Protein AF-A0A847IX10-F1 (afdb_monomer_lite)

Structure (mmCIF, N/CA/C/O backbone):
data_AF-A0A847IX10-F1
#
_entry.id   AF-A0A847IX10-F1
#
loop_
_atom_site.group_PDB
_atom_site.id
_atom_site.type_symbol
_atom_site.label_atom_id
_atom_site.label_alt_id
_atom_site.label_comp_id
_atom_site.label_asym_id
_atom_site.label_entity_id
_atom_site.label_seq_id
_atom_site.pdbx_PDB_ins_code
_atom_site.Cartn_x
_atom_site.Cartn_y
_atom_site.Cartn_z
_atom_site.occupancy
_atom_site.B_iso_or_equiv
_atom_site.auth_seq_id
_atom_site.auth_comp_id
_atom_site.auth_asym_id
_atom_site.auth_atom_id
_atom_site.pdbx_PDB_model_num
ATOM 1 N N . MET A 1 1 ? -9.089 21.110 0.119 1.00 45.38 1 MET A N 1
ATOM 2 C CA . MET A 1 1 ? -9.427 19.962 -0.750 1.00 45.38 1 MET A CA 1
ATOM 3 C C . MET A 1 1 ? -8.690 18.742 -0.223 1.00 45.38 1 MET A C 1
ATOM 5 O O . MET A 1 1 ? -7.560 18.929 0.220 1.00 45.38 1 MET A O 1
ATOM 9 N N . PRO A 1 2 ? -9.297 17.544 -0.180 1.00 52.19 2 PRO A N 1
ATOM 10 C CA . PRO A 1 2 ? -8.557 16.330 0.140 1.00 52.19 2 PRO A CA 1
ATOM 11 C C . PRO A 1 2 ? -7.566 16.074 -0.999 1.00 52.19 2 PRO A C 1
ATOM 13 O O . PRO A 1 2 ? -7.964 15.744 -2.113 1.00 52.19 2 PRO A O 1
ATOM 16 N N . ALA A 1 3 ? -6.285 16.311 -0.743 1.00 58.97 3 ALA A N 1
ATOM 17 C CA . ALA A 1 3 ? -5.248 15.983 -1.701 1.00 58.97 3 ALA A CA 1
ATOM 18 C C . ALA A 1 3 ? -5.003 14.472 -1.666 1.00 58.97 3 ALA A C 1
ATOM 20 O O . ALA A 1 3 ? -4.847 13.887 -0.593 1.00 58.97 3 ALA A O 1
ATOM 21 N N . LEU A 1 4 ? -5.007 13.836 -2.834 1.00 66.75 4 LEU A N 1
ATOM 22 C CA . LEU A 1 4 ? -4.550 12.460 -2.953 1.00 66.75 4 LEU A CA 1
ATOM 23 C C . LEU A 1 4 ? -3.022 12.443 -2.891 1.00 66.75 4 LEU A C 1
ATOM 25 O O . LEU A 1 4 ? -2.368 13.251 -3.544 1.00 66.75 4 LEU A O 1
ATOM 29 N N . ASN A 1 5 ? -2.454 11.463 -2.190 1.00 78.44 5 ASN A N 1
ATOM 30 C CA . ASN A 1 5 ? -1.014 11.182 -2.227 1.00 78.44 5 ASN A CA 1
ATOM 31 C C . ASN A 1 5 ? -0.655 10.382 -3.498 1.00 78.44 5 ASN A C 1
ATOM 33 O O . ASN A 1 5 ? -0.037 9.318 -3.416 1.00 78.44 5 ASN A O 1
ATOM 37 N N . ILE A 1 6 ? -1.145 10.834 -4.659 1.00 88.31 6 ILE A N 1
ATOM 38 C CA . ILE A 1 6 ? -1.028 10.161 -5.957 1.00 88.31 6 ILE A CA 1
ATOM 39 C C . ILE A 1 6 ? -0.715 11.194 -7.046 1.00 88.31 6 ILE A C 1
ATOM 41 O O . ILE A 1 6 ? -1.353 12.245 -7.115 1.00 88.31 6 ILE A O 1
ATOM 45 N N . ALA A 1 7 ? 0.228 10.868 -7.927 1.00 90.12 7 ALA A N 1
ATOM 46 C CA . ALA A 1 7 ? 0.511 11.612 -9.150 1.00 90.12 7 ALA A CA 1
ATOM 47 C C . ALA A 1 7 ? 0.482 10.678 -10.365 1.00 90.12 7 ALA A C 1
ATOM 49 O O . ALA A 1 7 ? 0.789 9.493 -10.253 1.00 90.12 7 ALA A O 1
ATOM 50 N N . GLU A 1 8 ? 0.102 11.192 -11.528 1.00 91.56 8 GLU A N 1
ATOM 51 C CA . GLU A 1 8 ? 0.224 10.464 -12.792 1.00 91.56 8 GLU A CA 1
ATOM 52 C C . GLU A 1 8 ? 1.674 10.502 -13.278 1.00 91.56 8 GLU A C 1
ATOM 54 O O . GLU A 1 8 ? 2.307 11.552 -13.239 1.00 91.56 8 GLU A O 1
ATOM 59 N N . ILE A 1 9 ? 2.186 9.375 -13.770 1.00 93.94 9 ILE A N 1
ATOM 60 C CA . ILE A 1 9 ? 3.495 9.296 -14.419 1.00 93.94 9 ILE A CA 1
ATOM 61 C C . ILE A 1 9 ? 3.327 9.655 -15.900 1.00 93.94 9 ILE A C 1
ATOM 63 O O . ILE A 1 9 ? 2.705 8.905 -16.657 1.00 93.94 9 ILE A O 1
ATOM 67 N N . GLN A 1 10 ? 3.896 10.787 -16.312 1.00 93.31 10 GLN A N 1
ATOM 68 C CA . GLN A 1 10 ? 3.933 11.220 -17.708 1.00 93.31 10 GLN A CA 1
ATOM 69 C C . GLN A 1 10 ? 5.179 10.671 -18.400 1.00 93.31 10 GLN A C 1
ATOM 71 O O . GLN A 1 10 ? 6.270 10.688 -17.827 1.00 93.31 10 GLN A O 1
ATOM 76 N N . THR A 1 11 ? 5.027 10.196 -19.634 1.00 95.75 11 THR A N 1
ATOM 77 C CA . THR A 1 11 ? 6.121 9.633 -20.434 1.00 95.75 11 THR A CA 1
ATOM 78 C C . THR A 1 11 ? 6.207 10.301 -21.802 1.00 95.75 11 THR A C 1
ATOM 80 O O . THR A 1 11 ? 5.206 10.755 -22.348 1.00 95.75 11 THR A O 1
ATOM 83 N N . ASN A 1 12 ? 7.403 10.336 -22.397 1.00 96.19 12 ASN A N 1
ATOM 84 C CA . ASN A 1 12 ? 7.607 10.899 -23.743 1.00 96.19 12 ASN A CA 1
ATOM 85 C C . ASN A 1 12 ? 6.958 10.067 -24.862 1.00 96.19 12 ASN A C 1
ATOM 87 O O . ASN A 1 12 ? 6.759 10.562 -25.971 1.00 96.19 12 ASN A O 1
ATOM 91 N N . LYS A 1 13 ? 6.698 8.787 -24.592 1.00 95.88 13 LYS A N 1
ATOM 92 C CA . LYS A 1 13 ? 6.140 7.816 -25.528 1.00 95.88 13 LYS A CA 1
ATOM 93 C C . LYS A 1 13 ? 5.047 7.010 -24.837 1.00 95.88 13 LYS A C 1
ATOM 95 O O . LYS A 1 13 ? 5.110 6.735 -23.641 1.00 95.88 13 LYS A O 1
ATOM 100 N N . GLU A 1 14 ? 4.085 6.584 -25.642 1.00 95.00 14 GLU A N 1
ATOM 101 C CA . GLU A 1 14 ? 2.973 5.709 -25.247 1.00 95.00 14 GLU A CA 1
ATOM 102 C C . GLU A 1 14 ? 3.193 4.256 -25.703 1.00 95.00 14 GLU A C 1
ATOM 104 O O . GLU A 1 14 ? 2.437 3.363 -25.332 1.00 95.00 14 GLU A O 1
ATOM 109 N N . ASN A 1 15 ? 4.241 4.013 -26.498 1.00 97.19 15 ASN A N 1
ATOM 110 C CA . ASN A 1 15 ? 4.637 2.701 -26.995 1.00 97.19 15 ASN A CA 1
ATOM 111 C C . ASN A 1 15 ? 6.117 2.458 -26.702 1.00 97.19 15 ASN A C 1
ATOM 113 O O . ASN A 1 15 ? 6.914 3.394 -26.771 1.00 97.19 15 ASN A O 1
ATOM 117 N N . VAL A 1 16 ? 6.476 1.210 -26.415 1.00 97.50 16 VAL A N 1
ATOM 118 C CA . VAL A 1 16 ? 7.843 0.813 -26.064 1.00 97.50 16 VAL A CA 1
ATOM 119 C C . VAL A 1 16 ? 8.177 -0.540 -26.687 1.00 97.50 16 VAL A C 1
ATOM 121 O O . VAL A 1 16 ? 7.356 -1.464 -26.680 1.00 97.50 16 VAL A O 1
ATOM 124 N N . LYS A 1 17 ? 9.376 -0.662 -27.259 1.00 97.75 17 LYS A N 1
ATOM 125 C CA . LYS A 1 17 ? 9.914 -1.939 -27.735 1.00 97.75 17 LYS A CA 1
ATOM 126 C C . LYS A 1 17 ? 10.470 -2.745 -26.573 1.00 97.75 17 LYS A C 1
ATOM 128 O O . LYS A 1 17 ? 11.327 -2.280 -25.825 1.00 97.75 17 LYS A O 1
ATOM 133 N N . VAL A 1 18 ? 10.017 -3.985 -26.470 1.00 97.69 18 VAL A N 1
ATOM 134 C CA . VAL A 1 18 ? 10.481 -4.963 -25.483 1.00 97.69 18 VAL A CA 1
ATOM 135 C C . VAL A 1 18 ? 10.673 -6.320 -26.142 1.00 97.69 18 VAL A C 1
ATOM 137 O O . VAL A 1 18 ? 10.310 -6.527 -27.299 1.00 97.69 18 VAL A O 1
ATOM 140 N N . PHE A 1 19 ? 11.247 -7.260 -25.406 1.00 98.00 19 PHE A N 1
ATOM 141 C CA . PHE A 1 19 ? 11.371 -8.644 -25.831 1.00 98.00 19 PHE A CA 1
ATOM 142 C C . PHE A 1 19 ? 10.229 -9.477 -25.257 1.00 98.00 19 PHE A C 1
ATOM 144 O O . PHE A 1 19 ? 9.781 -9.235 -24.136 1.00 98.00 19 PHE A O 1
ATOM 151 N N . LYS A 1 20 ? 9.768 -10.473 -26.012 1.00 97.75 20 LYS A N 1
ATOM 152 C CA . LYS A 1 20 ? 8.679 -11.364 -25.616 1.00 97.75 20 LYS A CA 1
ATOM 153 C C . LYS A 1 20 ? 8.923 -12.794 -26.087 1.00 97.75 20 LYS A C 1
ATOM 155 O O . LYS A 1 20 ? 9.337 -13.014 -27.223 1.00 97.75 20 LYS A O 1
ATOM 160 N N . THR A 1 21 ? 8.603 -13.756 -25.229 1.00 97.81 21 THR A N 1
ATOM 161 C CA . THR A 1 21 ? 8.533 -15.191 -25.548 1.00 97.81 21 THR A CA 1
ATOM 162 C C . THR A 1 21 ? 7.318 -15.824 -24.861 1.00 97.81 21 THR A C 1
ATOM 164 O O . THR A 1 21 ? 6.694 -15.209 -23.991 1.00 97.81 21 THR A O 1
ATOM 167 N N . ALA A 1 22 ? 6.961 -17.049 -25.244 1.00 96.94 22 ALA A N 1
ATOM 168 C CA . ALA A 1 22 ? 5.950 -17.828 -24.537 1.00 96.94 22 ALA A CA 1
ATOM 169 C C . ALA A 1 22 ? 6.450 -18.230 -23.139 1.00 96.94 22 ALA A C 1
ATOM 171 O O . ALA A 1 22 ? 7.645 -18.437 -22.917 1.00 96.94 22 ALA A O 1
ATOM 172 N N . TYR A 1 23 ? 5.536 -18.355 -22.179 1.00 95.62 23 TYR A N 1
ATOM 173 C CA . TYR A 1 23 ? 5.885 -18.778 -20.829 1.00 95.62 23 TYR A CA 1
ATOM 174 C C . TYR A 1 23 ? 6.453 -20.200 -20.815 1.00 95.62 23 TYR A C 1
ATOM 176 O O . TYR A 1 23 ? 5.881 -21.128 -21.386 1.00 95.62 23 TYR A O 1
ATOM 184 N N . THR A 1 24 ? 7.571 -20.360 -20.110 1.00 91.06 24 THR A N 1
ATOM 185 C CA . THR A 1 24 ? 8.205 -21.647 -19.826 1.00 91.06 24 THR A CA 1
ATOM 186 C C . THR A 1 24 ? 8.687 -21.672 -18.376 1.00 91.06 24 THR A C 1
ATOM 188 O O . THR A 1 24 ? 8.937 -20.626 -17.766 1.00 91.06 24 THR A O 1
ATOM 191 N N . ASP A 1 25 ? 8.901 -22.869 -17.828 1.00 90.44 25 ASP A N 1
ATOM 192 C CA . ASP A 1 25 ? 9.445 -23.048 -16.472 1.00 90.44 25 ASP A CA 1
ATOM 193 C C . ASP A 1 25 ? 10.894 -22.537 -16.324 1.00 90.44 25 ASP A C 1
ATOM 195 O O . ASP A 1 25 ? 11.435 -22.473 -15.221 1.00 90.44 25 ASP A O 1
ATOM 199 N N . LYS A 1 26 ? 11.518 -22.094 -17.427 1.00 91.19 26 LYS A N 1
ATOM 200 C CA . LYS A 1 26 ? 12.867 -21.515 -17.465 1.00 91.19 26 LYS A CA 1
ATOM 201 C C . LYS A 1 26 ? 12.946 -20.072 -16.960 1.00 91.19 26 LYS A C 1
ATOM 203 O O . LYS A 1 26 ? 14.048 -19.539 -16.889 1.00 91.19 26 LYS A O 1
ATOM 208 N N . LEU A 1 27 ? 11.836 -19.425 -16.587 1.00 92.69 27 LEU A N 1
ATOM 209 C CA . LEU A 1 27 ? 11.834 -18.022 -16.132 1.00 92.69 27 LEU A CA 1
ATOM 210 C C . LEU A 1 27 ? 12.867 -17.741 -15.024 1.00 92.69 27 LEU A C 1
ATOM 212 O O . LEU A 1 27 ? 13.521 -16.700 -15.036 1.00 92.69 27 LEU A O 1
ATOM 216 N N . SER A 1 28 ? 13.028 -18.667 -14.076 1.00 93.25 28 SER A N 1
ATOM 217 C CA . SER A 1 28 ? 14.034 -18.545 -13.013 1.00 93.25 28 SER A CA 1
ATOM 218 C C . SER A 1 28 ? 15.463 -18.581 -13.558 1.00 93.25 28 SER A C 1
ATOM 220 O O . SER A 1 28 ? 16.306 -17.826 -13.086 1.00 93.25 28 SER A O 1
ATOM 222 N N . ASN A 1 29 ? 15.724 -19.402 -14.578 1.00 95.12 29 ASN A N 1
ATOM 223 C CA . ASN A 1 29 ? 17.034 -19.483 -15.224 1.00 95.12 29 ASN A CA 1
ATOM 224 C C . ASN A 1 29 ? 17.335 -18.185 -15.973 1.00 95.12 29 ASN A C 1
ATOM 226 O O . ASN A 1 29 ? 18.406 -17.624 -15.793 1.00 95.12 29 ASN A O 1
ATOM 230 N N . TYR A 1 30 ? 16.359 -17.627 -16.700 1.00 95.31 30 TYR A N 1
ATOM 231 C CA . TYR A 1 30 ? 16.547 -16.345 -17.386 1.00 95.31 30 TYR A CA 1
ATOM 232 C C . TYR A 1 30 ? 16.941 -15.215 -16.436 1.00 95.31 30 TYR A C 1
ATOM 234 O O . TYR A 1 30 ? 17.843 -14.444 -16.746 1.00 95.31 30 TYR A O 1
ATOM 242 N N . ARG A 1 31 ? 16.327 -15.152 -15.250 1.00 94.25 31 ARG A N 1
ATOM 243 C CA . ARG A 1 31 ? 16.679 -14.154 -14.228 1.00 94.25 31 ARG A CA 1
ATOM 244 C C . ARG A 1 31 ? 18.102 -14.307 -13.691 1.00 94.25 31 ARG A C 1
ATOM 246 O O . ARG A 1 31 ? 18.706 -13.305 -13.330 1.00 94.25 31 ARG A O 1
ATOM 253 N N . ASN A 1 32 ? 18.614 -15.534 -13.623 1.00 93.62 32 ASN A N 1
ATOM 254 C CA . ASN A 1 32 ? 19.967 -15.805 -13.141 1.00 93.62 32 ASN A CA 1
ATOM 255 C C . ASN A 1 32 ? 21.017 -15.558 -14.233 1.00 93.62 32 ASN A C 1
ATOM 257 O O . ASN A 1 32 ? 22.053 -14.961 -13.958 1.00 93.62 32 ASN A O 1
ATOM 261 N N . ASP A 1 33 ? 20.734 -15.992 -15.462 1.00 95.19 33 ASP A N 1
ATOM 262 C CA . ASP A 1 33 ? 21.685 -15.974 -16.578 1.00 95.19 33 ASP A CA 1
ATOM 263 C C . ASP A 1 33 ? 21.783 -14.591 -17.249 1.00 95.19 33 ASP A C 1
ATOM 265 O O . ASP A 1 33 ? 22.798 -14.265 -17.863 1.00 95.19 33 ASP A O 1
ATOM 269 N N . TYR A 1 34 ? 20.737 -13.764 -17.128 1.00 95.44 34 TYR A N 1
ATOM 270 C CA . TYR A 1 34 ? 20.624 -12.456 -17.780 1.00 95.44 34 TYR A CA 1
ATOM 271 C C . TYR A 1 34 ? 20.283 -11.352 -16.769 1.00 95.44 34 TYR A C 1
ATOM 273 O O . TYR A 1 34 ? 19.243 -10.704 -16.870 1.00 95.44 34 TYR A O 1
ATOM 281 N N . SER A 1 35 ? 21.169 -11.109 -15.799 1.00 92.38 35 SER A N 1
ATOM 282 C CA . SER A 1 35 ? 20.979 -10.098 -14.739 1.00 92.38 35 SER A CA 1
ATOM 283 C C . SER A 1 35 ? 20.787 -8.661 -15.244 1.00 92.38 35 SER A C 1
ATOM 285 O O . SER A 1 35 ? 20.233 -7.827 -14.533 1.00 92.38 35 SER A O 1
ATOM 287 N N . ASP A 1 36 ? 21.224 -8.378 -16.473 1.00 94.19 36 ASP A N 1
ATOM 288 C CA . ASP A 1 36 ? 21.056 -7.085 -17.151 1.00 94.19 36 ASP A CA 1
ATOM 289 C C . ASP A 1 36 ? 19.602 -6.817 -17.575 1.00 94.19 36 ASP A C 1
ATOM 291 O O . ASP A 1 36 ? 19.261 -5.707 -17.993 1.00 94.19 36 ASP A O 1
ATOM 295 N N . TYR A 1 37 ? 18.744 -7.835 -17.490 1.00 96.25 37 TYR A N 1
ATOM 296 C CA . TYR A 1 37 ? 17.358 -7.798 -17.924 1.00 96.25 37 TYR A CA 1
ATOM 297 C C . TYR A 1 37 ? 16.398 -7.957 -16.748 1.00 96.25 37 TYR A C 1
ATOM 299 O O . TYR A 1 37 ? 16.595 -8.761 -15.838 1.00 96.25 37 TYR A O 1
ATOM 307 N N . SER A 1 38 ? 15.290 -7.227 -16.817 1.00 96.19 38 SER A N 1
ATOM 308 C CA . SER A 1 38 ? 14.110 -7.521 -16.017 1.00 96.19 38 SER A CA 1
ATOM 309 C C . SER A 1 38 ? 13.206 -8.485 -16.773 1.00 96.19 38 SER A C 1
ATOM 311 O O . SER A 1 38 ? 13.062 -8.375 -17.990 1.00 96.19 38 SER A O 1
ATOM 313 N N . PHE A 1 39 ? 12.578 -9.411 -16.044 1.00 97.12 39 PHE A N 1
ATOM 314 C CA . PHE A 1 39 ? 11.666 -10.409 -16.600 1.00 97.12 39 PHE A CA 1
ATOM 315 C C . PHE A 1 39 ? 10.329 -10.396 -15.870 1.00 97.12 39 PHE A C 1
ATOM 317 O O . PHE A 1 39 ? 10.249 -10.699 -14.668 1.00 97.12 39 PHE A O 1
ATOM 324 N N . TYR A 1 40 ? 9.267 -10.149 -16.629 1.00 96.44 40 TYR A N 1
ATOM 325 C CA . TYR A 1 40 ? 7.901 -10.092 -16.139 1.00 96.44 40 TYR A CA 1
ATOM 326 C C . TYR A 1 40 ? 7.017 -11.097 -16.870 1.00 96.44 40 TYR A C 1
ATOM 328 O O . TYR A 1 40 ? 6.920 -11.091 -18.094 1.00 96.44 40 TYR A O 1
ATOM 336 N N . ARG A 1 41 ? 6.358 -11.968 -16.104 1.00 95.62 41 ARG A N 1
ATOM 337 C CA . ARG A 1 41 ? 5.351 -12.881 -16.640 1.00 95.62 41 ARG A CA 1
ATOM 338 C C . ARG A 1 41 ? 3.997 -12.187 -16.618 1.00 95.62 41 ARG A C 1
ATOM 340 O O . ARG A 1 41 ? 3.548 -11.772 -15.551 1.00 95.62 41 ARG A O 1
ATOM 347 N N . PHE A 1 42 ? 3.335 -12.167 -17.765 1.00 95.38 42 PHE A N 1
ATOM 348 C CA . PHE A 1 42 ? 1.946 -11.757 -17.885 1.00 95.38 42 PHE A CA 1
ATOM 349 C C . PHE A 1 42 ? 1.203 -12.802 -18.718 1.00 95.38 42 PHE A C 1
ATOM 351 O O . PHE A 1 42 ? 1.630 -13.141 -19.819 1.00 95.38 42 PHE A O 1
ATOM 358 N N . ASP A 1 43 ? 0.150 -13.378 -18.142 1.00 93.50 43 ASP A N 1
ATOM 359 C CA . ASP A 1 43 ? -0.561 -14.539 -18.681 1.00 93.50 43 ASP A CA 1
ATOM 360 C C . ASP A 1 43 ? 0.386 -15.698 -19.069 1.00 93.50 43 ASP A C 1
ATOM 362 O O . ASP A 1 43 ? 1.112 -16.244 -18.220 1.00 93.50 43 ASP A O 1
ATOM 366 N N . ASN A 1 44 ? 0.371 -16.076 -20.349 1.00 95.31 44 ASN A N 1
ATOM 367 C CA . ASN A 1 44 ? 1.171 -17.149 -20.940 1.00 95.31 44 ASN A CA 1
ATOM 368 C C . ASN A 1 44 ? 2.419 -16.616 -21.657 1.00 95.31 44 ASN A C 1
ATOM 370 O O . ASN A 1 44 ? 2.970 -17.292 -22.523 1.00 95.31 44 ASN A O 1
ATOM 374 N N . GLU A 1 45 ? 2.867 -15.411 -21.310 1.00 97.25 45 GLU A N 1
ATOM 375 C CA . GLU A 1 45 ? 3.975 -14.727 -21.969 1.00 97.25 45 GLU A CA 1
ATOM 376 C C . GLU A 1 45 ? 5.001 -14.236 -20.942 1.00 97.25 45 GLU A C 1
ATOM 378 O O . GLU A 1 45 ? 4.678 -13.910 -19.794 1.00 97.25 45 GLU A O 1
ATOM 383 N N . ILE A 1 46 ? 6.264 -14.194 -21.359 1.00 97.75 46 ILE A N 1
ATOM 384 C CA . ILE A 1 46 ? 7.361 -13.581 -20.612 1.00 97.75 46 ILE A CA 1
ATOM 385 C C . ILE A 1 46 ? 7.826 -12.373 -21.409 1.00 97.75 46 ILE A C 1
ATOM 387 O O . ILE A 1 46 ? 8.301 -12.510 -22.536 1.00 97.75 46 ILE A O 1
ATOM 391 N N . PHE A 1 47 ? 7.715 -11.205 -20.791 1.00 98.00 47 PHE A N 1
ATOM 392 C CA . PHE A 1 47 ? 8.261 -9.951 -21.277 1.00 98.00 47 PHE A CA 1
ATOM 393 C C . PHE A 1 47 ? 9.625 -9.709 -20.641 1.00 98.00 47 PHE A C 1
ATOM 395 O O . PHE A 1 47 ? 9.829 -10.017 -19.463 1.00 98.00 47 PHE A O 1
ATOM 402 N N . ALA A 1 48 ? 10.544 -9.143 -21.414 1.00 97.88 48 ALA A N 1
ATOM 403 C CA . ALA A 1 48 ? 11.861 -8.765 -20.939 1.00 97.88 48 ALA A CA 1
ATOM 404 C C . ALA A 1 48 ? 12.315 -7.427 -21.520 1.00 97.88 48 ALA A C 1
ATOM 406 O O . ALA A 1 48 ? 12.020 -7.088 -22.667 1.00 97.88 48 ALA A O 1
ATOM 407 N N . TRP A 1 49 ? 13.056 -6.671 -20.722 1.00 97.50 49 TRP A N 1
ATOM 408 C CA . TRP A 1 49 ? 13.671 -5.408 -21.117 1.00 97.50 49 TRP A CA 1
ATOM 409 C C . TRP A 1 49 ? 14.948 -5.188 -20.321 1.00 97.50 49 TRP A C 1
ATOM 411 O O . TRP A 1 49 ? 15.128 -5.750 -19.242 1.00 97.50 49 TRP A O 1
ATOM 421 N N . ASN A 1 50 ? 15.849 -4.391 -20.870 1.00 95.00 50 ASN A N 1
ATOM 422 C CA . ASN A 1 50 ? 17.128 -4.101 -20.251 1.00 95.00 50 ASN A CA 1
ATOM 423 C C . ASN A 1 50 ? 16.981 -3.084 -19.105 1.00 95.00 50 ASN A C 1
ATOM 425 O O . ASN A 1 50 ? 16.193 -2.143 -19.191 1.00 95.00 50 ASN A O 1
ATOM 429 N N . LEU A 1 51 ? 17.751 -3.285 -18.035 1.00 92.06 51 LEU A N 1
ATOM 430 C CA . LEU A 1 51 ? 17.837 -2.388 -16.874 1.00 92.06 51 LEU A CA 1
ATOM 431 C C . LEU A 1 51 ? 18.910 -1.302 -17.042 1.00 92.06 51 LEU A C 1
ATOM 433 O O . LEU A 1 51 ? 18.897 -0.301 -16.333 1.00 92.06 51 LEU A O 1
ATOM 437 N N . TYR A 1 52 ? 19.828 -1.508 -17.984 1.00 90.12 52 TYR A N 1
ATOM 438 C CA . TYR A 1 52 ? 20.867 -0.575 -18.412 1.00 90.12 52 TYR A CA 1
ATOM 439 C C . TYR A 1 52 ? 21.280 -0.890 -19.853 1.00 90.12 52 TYR A C 1
ATOM 441 O O . TYR A 1 52 ? 20.800 -1.846 -20.469 1.00 90.12 52 TYR A O 1
ATOM 449 N N . GLN A 1 53 ? 22.169 -0.082 -20.426 1.00 89.62 53 GLN A N 1
ATOM 450 C CA . GLN A 1 53 ? 22.731 -0.375 -21.739 1.00 89.62 53 GLN A CA 1
ATOM 451 C C . GLN A 1 53 ? 23.576 -1.655 -21.665 1.00 89.62 53 GLN A C 1
ATOM 453 O O . GLN A 1 53 ? 24.585 -1.693 -20.964 1.00 89.62 53 GLN A O 1
ATOM 458 N N . THR A 1 54 ? 23.180 -2.696 -22.398 1.00 90.94 54 THR A N 1
ATOM 459 C CA . THR A 1 54 ? 23.872 -3.992 -22.415 1.00 90.94 54 THR A CA 1
ATOM 460 C C . THR A 1 54 ? 24.125 -4.474 -23.841 1.00 90.94 54 THR A C 1
ATOM 462 O O . THR A 1 54 ? 23.400 -4.126 -24.773 1.00 90.94 54 THR A O 1
ATOM 465 N N . GLN A 1 55 ? 25.188 -5.263 -24.008 1.00 89.94 55 GLN A N 1
ATOM 466 C CA . GLN A 1 55 ? 25.518 -5.974 -25.249 1.00 89.94 55 GLN A CA 1
ATOM 467 C C . GLN A 1 55 ? 25.113 -7.456 -25.189 1.00 89.94 55 GLN A C 1
ATOM 469 O O . GLN A 1 55 ? 25.199 -8.159 -26.199 1.00 89.94 55 GLN A O 1
ATOM 474 N N . ILE A 1 56 ? 24.695 -7.945 -24.015 1.00 92.31 56 ILE A N 1
ATOM 475 C CA . ILE A 1 56 ? 24.248 -9.325 -23.832 1.00 92.31 56 ILE A CA 1
ATOM 476 C C . ILE A 1 56 ? 22.954 -9.507 -24.619 1.00 92.31 56 ILE A C 1
ATOM 478 O O . ILE A 1 56 ? 22.012 -8.741 -24.460 1.00 92.31 56 ILE A O 1
ATOM 482 N N . LYS A 1 57 ? 22.900 -10.527 -25.477 1.00 93.31 57 LYS A N 1
ATOM 483 C CA . LYS A 1 57 ? 21.698 -10.849 -26.250 1.00 93.31 57 LYS A CA 1
ATOM 484 C C . LYS A 1 57 ? 20.884 -11.913 -25.529 1.00 93.31 57 LYS A C 1
ATOM 486 O O . LYS A 1 57 ? 21.438 -12.922 -25.095 1.00 93.31 57 LYS A O 1
ATOM 491 N N . LEU A 1 58 ? 19.572 -11.703 -25.464 1.00 94.94 58 LEU A N 1
ATOM 492 C CA . LEU A 1 58 ? 18.633 -12.728 -25.020 1.00 94.94 58 LEU A CA 1
ATOM 493 C C . LEU A 1 58 ? 18.634 -13.941 -25.975 1.00 94.94 58 LEU A C 1
ATOM 495 O O . LEU A 1 58 ? 19.043 -13.815 -27.136 1.00 94.94 58 LEU A O 1
ATOM 499 N N . PRO A 1 59 ? 18.169 -15.115 -25.509 1.00 94.56 59 PRO A N 1
ATOM 500 C CA . PRO A 1 59 ? 17.997 -16.301 -26.344 1.00 94.56 59 PRO A CA 1
ATOM 501 C C . PRO A 1 59 ? 17.139 -16.036 -27.589 1.00 94.56 59 PRO A C 1
ATOM 503 O O . PRO A 1 59 ? 16.248 -15.190 -27.569 1.00 94.56 59 PRO A O 1
ATOM 506 N N . GLN A 1 60 ? 17.347 -16.822 -28.651 1.00 93.81 60 GLN A N 1
ATOM 507 C CA . GLN A 1 60 ? 16.659 -16.652 -29.944 1.00 93.81 60 GLN A CA 1
ATOM 508 C C . GLN A 1 60 ? 15.125 -16.754 -29.877 1.00 93.81 60 GLN A C 1
ATOM 510 O O . GLN A 1 60 ? 14.445 -16.260 -30.767 1.00 93.81 60 GLN A O 1
ATOM 515 N N . GLU A 1 61 ? 14.573 -17.388 -28.843 1.00 95.69 61 GLU A N 1
ATOM 516 C CA . GLU A 1 61 ? 13.123 -17.478 -28.626 1.00 95.69 61 GLU A CA 1
ATOM 517 C C . GLU A 1 61 ? 12.471 -16.137 -28.244 1.00 95.69 61 GLU A C 1
ATOM 519 O O . GLU A 1 61 ? 11.258 -15.981 -28.387 1.00 95.69 61 GLU A O 1
ATOM 524 N N . PHE A 1 62 ? 13.256 -15.156 -27.788 1.00 97.50 62 PHE A N 1
ATOM 525 C CA . PHE A 1 62 ? 12.764 -13.817 -27.494 1.00 97.50 62 PHE A CA 1
ATOM 526 C C . PHE A 1 62 ? 12.681 -12.975 -28.767 1.00 97.50 62 PHE A C 1
ATOM 528 O O . PHE A 1 62 ? 13.692 -12.604 -29.362 1.00 97.50 62 PHE A O 1
ATOM 535 N N . ASN A 1 63 ? 11.461 -12.599 -29.136 1.00 97.31 63 ASN A N 1
ATOM 536 C CA . ASN A 1 63 ? 11.195 -11.713 -30.262 1.00 97.31 63 ASN A CA 1
ATOM 537 C C . ASN A 1 63 ? 10.967 -10.283 -29.778 1.00 97.31 63 ASN A C 1
ATOM 539 O O . ASN A 1 63 ? 10.357 -10.062 -28.731 1.00 97.31 63 ASN A O 1
ATOM 543 N N . THR A 1 64 ? 11.418 -9.297 -30.551 1.00 97.44 64 THR A N 1
ATOM 544 C CA . THR A 1 64 ? 11.091 -7.895 -30.280 1.00 97.44 64 THR A CA 1
ATOM 545 C C . THR A 1 64 ? 9.631 -7.623 -30.632 1.00 97.44 64 THR A C 1
ATOM 547 O O . THR A 1 64 ? 9.179 -7.931 -31.732 1.00 97.44 64 THR A O 1
ATOM 550 N N . VAL A 1 65 ? 8.904 -7.008 -29.705 1.00 97.69 65 VAL A N 1
ATOM 551 C CA . VAL A 1 65 ? 7.512 -6.585 -29.864 1.00 97.69 65 VAL A CA 1
ATOM 552 C C . VAL A 1 65 ? 7.364 -5.134 -29.421 1.00 97.69 65 VAL A C 1
ATOM 554 O O . VAL A 1 65 ? 8.117 -4.656 -28.575 1.00 97.69 65 VAL A O 1
ATOM 557 N N . VAL A 1 66 ? 6.384 -4.432 -29.983 1.00 97.94 66 VAL A N 1
ATOM 558 C CA . VAL A 1 66 ? 5.964 -3.116 -29.493 1.00 97.94 66 VAL A CA 1
ATOM 559 C C . VAL A 1 66 ? 4.755 -3.327 -28.598 1.00 97.94 66 VAL A C 1
ATOM 561 O O . VAL A 1 66 ? 3.793 -3.968 -29.017 1.00 97.94 66 VAL A O 1
ATOM 564 N N . ILE A 1 67 ? 4.803 -2.791 -27.383 1.00 96.88 67 ILE A N 1
ATOM 565 C CA . ILE A 1 67 ? 3.651 -2.744 -26.483 1.00 96.88 67 ILE A CA 1
ATOM 566 C C . ILE A 1 67 ? 3.216 -1.295 -26.281 1.00 96.88 67 ILE A C 1
ATOM 568 O O . ILE A 1 67 ? 4.042 -0.384 -26.351 1.00 96.88 67 ILE A O 1
ATOM 572 N N . SER A 1 68 ? 1.936 -1.092 -25.992 1.00 95.31 68 SER A N 1
ATOM 573 C CA . SER A 1 68 ? 1.345 0.213 -25.716 1.00 95.31 68 SER A CA 1
ATOM 574 C C . SER A 1 68 ? 0.927 0.342 -24.252 1.00 95.31 68 SER A C 1
ATOM 576 O O . SER A 1 68 ? 0.507 -0.624 -23.608 1.00 95.31 68 SER A O 1
ATOM 578 N N . LYS A 1 69 ? 0.975 1.567 -23.726 1.00 93.31 69 LYS A N 1
ATOM 579 C CA . LYS A 1 69 ? 0.467 1.911 -22.392 1.00 93.31 69 LYS A CA 1
ATOM 580 C C . LYS A 1 69 ? -1.033 1.634 -22.263 1.00 93.31 69 LYS A C 1
ATOM 582 O O . LYS A 1 69 ? -1.485 1.276 -21.177 1.00 93.31 69 LYS A O 1
ATOM 587 N N . LYS A 1 70 ? -1.802 1.762 -23.351 1.00 90.81 70 LYS A N 1
ATOM 588 C CA . LYS A 1 70 ? -3.261 1.563 -23.359 1.00 90.81 70 LYS A CA 1
ATOM 589 C C . LYS A 1 70 ? -3.669 0.090 -23.339 1.00 90.81 70 LYS A C 1
ATOM 591 O O . LYS A 1 70 ? -4.557 -0.271 -22.577 1.00 90.81 70 LYS A O 1
ATOM 596 N N . GLU A 1 71 ? -3.057 -0.743 -24.176 1.00 91.00 71 GLU A N 1
ATOM 597 C CA . GLU A 1 71 ? -3.470 -2.145 -24.336 1.00 91.00 71 GLU A CA 1
ATOM 598 C C . GLU A 1 71 ? -2.719 -3.090 -23.393 1.00 91.00 71 GLU A C 1
ATOM 600 O O . GLU A 1 71 ? -3.299 -4.049 -22.891 1.00 91.00 71 GLU A O 1
ATOM 605 N N . GLN A 1 72 ? -1.438 -2.823 -23.119 1.00 95.00 72 GLN A N 1
ATOM 606 C CA . GLN A 1 72 ? -0.588 -3.651 -22.259 1.00 95.00 72 GLN A CA 1
ATOM 607 C C . GLN A 1 72 ? -0.161 -2.882 -21.001 1.00 95.00 72 GLN A C 1
ATOM 609 O O . GLN A 1 72 ? 0.995 -2.934 -20.572 1.00 95.00 72 GLN A O 1
ATOM 614 N N . THR A 1 73 ? -1.110 -2.176 -20.375 1.00 95.38 73 THR A N 1
ATOM 615 C CA . THR A 1 73 ? -0.863 -1.269 -19.241 1.00 95.38 73 THR A CA 1
ATOM 616 C C . THR A 1 73 ? -0.124 -1.930 -18.084 1.00 95.38 73 THR A C 1
ATOM 618 O O . THR A 1 73 ? 0.722 -1.294 -17.467 1.00 95.38 73 THR A O 1
ATOM 621 N N . LEU A 1 74 ? -0.406 -3.201 -17.779 1.00 96.00 74 LEU A N 1
ATOM 622 C CA . LEU A 1 74 ? 0.251 -3.910 -16.675 1.00 96.00 74 LEU A CA 1
ATOM 623 C C . LEU A 1 74 ? 1.736 -4.166 -16.950 1.00 96.00 74 LEU A C 1
ATOM 625 O O . LEU A 1 74 ? 2.559 -3.956 -16.062 1.00 96.00 74 LEU A O 1
ATOM 629 N N . VAL A 1 75 ? 2.084 -4.537 -18.185 1.00 97.19 75 VAL A N 1
ATOM 630 C CA . VAL A 1 75 ? 3.483 -4.688 -18.604 1.00 97.19 75 VAL A CA 1
ATOM 631 C C . VAL A 1 75 ? 4.174 -3.324 -18.622 1.00 97.19 75 VAL A C 1
ATOM 633 O O . VAL A 1 75 ? 5.263 -3.182 -18.074 1.00 97.19 75 VAL A O 1
ATOM 636 N N . PHE A 1 76 ? 3.516 -2.295 -19.165 1.00 97.75 76 PHE A N 1
ATOM 637 C CA . PHE A 1 76 ? 4.055 -0.932 -19.204 1.00 97.75 76 PHE A CA 1
ATOM 638 C C . PHE A 1 76 ? 4.294 -0.362 -17.795 1.00 97.75 76 PHE A C 1
ATOM 640 O O . PHE A 1 76 ? 5.342 0.219 -17.514 1.00 97.75 76 PHE A O 1
ATOM 647 N N . LYS A 1 77 ? 3.353 -0.583 -16.870 1.00 96.69 77 LYS A N 1
ATOM 648 C CA . LYS A 1 77 ? 3.490 -0.247 -15.448 1.00 96.69 77 LYS A CA 1
ATOM 649 C C . LYS A 1 77 ? 4.693 -0.950 -14.826 1.00 96.69 77 LYS A C 1
ATOM 651 O O . LYS A 1 77 ? 5.400 -0.336 -14.034 1.00 96.69 77 LYS A O 1
ATOM 656 N N . GLU A 1 78 ? 4.927 -2.217 -15.161 1.00 97.25 78 GLU A N 1
ATOM 657 C CA . GLU A 1 78 ? 6.050 -2.966 -14.600 1.00 97.25 78 GLU A CA 1
ATOM 658 C C . GLU A 1 78 ? 7.395 -2.435 -15.107 1.00 97.25 78 GLU A C 1
ATOM 660 O O . GLU A 1 78 ? 8.336 -2.342 -14.324 1.00 97.25 78 GLU A O 1
ATOM 665 N N . ILE A 1 79 ? 7.479 -2.002 -16.369 1.00 97.88 79 ILE A N 1
ATOM 666 C CA . ILE A 1 79 ? 8.669 -1.326 -16.912 1.00 97.88 79 ILE A CA 1
ATOM 667 C C . ILE A 1 79 ? 9.003 -0.080 -16.086 1.00 97.88 79 ILE A C 1
ATOM 669 O O . ILE A 1 79 ? 10.141 0.076 -15.640 1.00 97.88 79 ILE A O 1
ATOM 673 N N . LEU A 1 80 ? 8.004 0.768 -15.827 1.00 97.50 80 LEU A N 1
ATOM 674 C CA . LEU A 1 80 ? 8.171 1.978 -15.017 1.00 97.50 80 LEU A CA 1
ATOM 675 C C . LEU A 1 80 ? 8.546 1.651 -13.563 1.00 97.50 80 LEU A C 1
ATOM 677 O O . LEU A 1 80 ? 9.449 2.273 -13.006 1.00 97.50 80 LEU A O 1
ATOM 681 N N . GLU A 1 81 ? 7.889 0.660 -12.953 1.00 97.12 81 GLU A N 1
ATOM 682 C CA . GLU A 1 81 ? 8.174 0.239 -11.575 1.00 97.12 81 GLU A CA 1
ATOM 683 C C . GLU A 1 81 ? 9.603 -0.270 -11.429 1.00 97.12 81 GLU A C 1
ATOM 685 O O . GLU A 1 81 ? 10.325 0.184 -10.543 1.00 97.12 81 GLU A O 1
ATOM 690 N N . GLN A 1 82 ? 10.034 -1.165 -12.316 1.00 96.12 82 GLN A N 1
ATOM 691 C CA . GLN A 1 82 ? 11.371 -1.744 -12.252 1.00 96.12 82 GLN A CA 1
ATOM 692 C C . GLN A 1 82 ? 12.458 -0.716 -12.572 1.00 96.12 82 GLN A C 1
ATOM 694 O O . GLN A 1 82 ? 13.505 -0.752 -11.933 1.00 96.12 82 GLN A O 1
ATOM 699 N N . GLY A 1 83 ? 12.208 0.242 -13.473 1.00 96.06 83 GLY A N 1
ATOM 700 C CA . GLY A 1 83 ? 13.130 1.361 -13.701 1.00 96.06 83 GLY A CA 1
ATOM 701 C C . GLY A 1 83 ? 13.350 2.193 -12.434 1.00 96.06 83 GLY A C 1
ATOM 702 O O . GLY A 1 83 ? 14.488 2.452 -12.038 1.00 96.06 83 GLY A O 1
ATOM 703 N N . ILE A 1 84 ? 12.268 2.540 -11.730 1.00 96.06 84 ILE A N 1
ATOM 704 C CA . ILE A 1 84 ? 12.330 3.296 -10.469 1.00 96.06 84 ILE A CA 1
ATOM 705 C C . ILE A 1 84 ? 13.012 2.490 -9.354 1.00 96.06 84 ILE A C 1
ATOM 707 O O . ILE A 1 84 ? 13.845 3.019 -8.616 1.00 96.06 84 ILE A O 1
ATOM 711 N N . VAL A 1 85 ? 12.691 1.202 -9.223 1.00 96.06 85 VAL A N 1
ATOM 712 C CA . VAL A 1 85 ? 13.339 0.309 -8.250 1.00 96.06 85 VAL A CA 1
ATOM 713 C C . VAL A 1 85 ? 14.838 0.206 -8.532 1.00 96.06 85 VAL A C 1
ATOM 715 O O . VAL A 1 85 ? 15.648 0.353 -7.616 1.00 96.06 85 VAL A O 1
ATOM 718 N N . HIS A 1 86 ? 15.217 0.010 -9.796 1.00 95.00 86 HIS A N 1
ATOM 719 C CA . HIS A 1 86 ? 16.612 -0.111 -10.201 1.00 95.00 86 HIS A CA 1
ATOM 720 C C . HIS A 1 86 ? 17.399 1.183 -9.968 1.00 95.00 86 HIS A C 1
ATOM 722 O O . HIS A 1 86 ? 18.552 1.120 -9.546 1.00 95.00 86 HIS A O 1
ATOM 728 N N . PHE A 1 87 ? 16.773 2.351 -10.140 1.00 95.25 87 PHE A N 1
ATOM 729 C CA . PHE A 1 87 ? 17.365 3.630 -9.747 1.00 95.25 87 PHE A CA 1
ATOM 730 C C . PHE A 1 87 ? 17.766 3.649 -8.260 1.00 95.25 87 PHE A C 1
ATOM 732 O O . PHE A 1 87 ? 18.889 4.019 -7.927 1.00 95.25 87 PHE A O 1
ATOM 739 N N . PHE A 1 88 ? 16.905 3.193 -7.345 1.00 94.81 88 PHE A N 1
ATOM 740 C CA . PHE A 1 88 ? 17.273 3.143 -5.923 1.00 94.81 88 PHE A CA 1
ATOM 741 C C . PHE A 1 88 ? 18.393 2.136 -5.637 1.00 94.81 88 PHE A C 1
ATOM 743 O O . PHE A 1 88 ? 19.306 2.443 -4.865 1.00 94.81 88 PHE A O 1
ATOM 750 N N . ILE A 1 89 ? 18.360 0.969 -6.288 1.00 93.81 89 ILE A N 1
ATOM 751 C CA . ILE A 1 89 ? 19.408 -0.055 -6.164 1.00 93.81 89 ILE A CA 1
ATOM 752 C C . ILE A 1 89 ? 20.758 0.494 -6.643 1.00 93.81 89 ILE A C 1
ATOM 754 O O . ILE A 1 89 ? 21.753 0.364 -5.933 1.00 93.81 89 ILE A O 1
ATOM 758 N N . SER A 1 90 ? 20.803 1.168 -7.797 1.00 92.81 90 SER A N 1
ATOM 759 C CA . SER A 1 90 ? 22.043 1.722 -8.363 1.00 92.81 90 SER A CA 1
ATOM 760 C C . SER A 1 90 ? 22.648 2.841 -7.504 1.00 92.81 90 SER A C 1
ATOM 762 O O . SER A 1 90 ? 23.856 3.072 -7.530 1.00 92.81 90 SER A O 1
ATOM 764 N N . LYS A 1 91 ? 21.830 3.499 -6.673 1.00 92.00 91 LYS A N 1
ATOM 765 C CA . LYS A 1 91 ? 22.261 4.472 -5.656 1.00 92.00 91 LYS A CA 1
ATOM 766 C C . LYS A 1 91 ? 22.623 3.851 -4.306 1.00 92.00 91 LYS A C 1
ATOM 768 O O . LYS A 1 91 ? 22.784 4.594 -3.332 1.00 92.00 91 LYS A O 1
ATOM 773 N N . ASN A 1 92 ? 22.752 2.524 -4.232 1.00 92.75 92 ASN A N 1
ATOM 774 C CA . ASN A 1 92 ? 23.014 1.771 -3.003 1.00 92.75 92 ASN A CA 1
ATOM 775 C C . ASN A 1 92 ? 22.019 2.108 -1.875 1.00 92.75 92 ASN A C 1
ATOM 777 O O . ASN A 1 92 ? 22.387 2.127 -0.698 1.00 92.75 92 ASN A O 1
ATOM 781 N N . GLN A 1 93 ? 20.766 2.432 -2.220 1.00 92.62 93 GLN A N 1
ATOM 782 C CA . GLN A 1 93 ? 19.712 2.619 -1.226 1.00 92.62 93 GLN A CA 1
ATOM 783 C C . GLN A 1 93 ? 19.128 1.263 -0.835 1.00 92.62 93 GLN A C 1
ATOM 785 O O . GLN A 1 93 ? 18.879 0.412 -1.686 1.00 92.62 93 GLN A O 1
ATOM 790 N N . ASP A 1 94 ? 18.873 1.078 0.461 1.00 93.12 94 ASP A N 1
ATOM 791 C CA . ASP A 1 94 ? 18.173 -0.108 0.952 1.00 93.12 94 ASP A CA 1
ATOM 792 C C . ASP A 1 94 ? 16.691 -0.012 0.567 1.00 93.12 94 ASP A C 1
ATOM 794 O O . ASP A 1 94 ? 15.935 0.794 1.128 1.00 93.12 94 ASP A O 1
ATOM 798 N N . ILE A 1 95 ? 16.316 -0.812 -0.429 1.00 95.94 95 ILE A N 1
ATOM 799 C CA . ILE A 1 95 ? 14.976 -0.911 -0.992 1.00 95.94 95 ILE A CA 1
ATOM 800 C C . ILE A 1 95 ? 14.495 -2.359 -0.926 1.00 95.94 95 ILE A C 1
ATOM 802 O O . ILE A 1 95 ? 15.205 -3.295 -1.286 1.00 95.94 95 ILE A O 1
ATOM 806 N N . TYR A 1 96 ? 13.254 -2.552 -0.492 1.00 95.62 96 TYR A N 1
ATOM 807 C CA . TYR A 1 96 ? 12.633 -3.869 -0.459 1.00 95.62 96 TYR A CA 1
ATOM 808 C C . TYR A 1 96 ? 11.143 -3.785 -0.747 1.00 95.62 96 TYR A C 1
ATOM 810 O O . TYR A 1 96 ? 10.479 -2.789 -0.458 1.00 95.62 96 TYR A O 1
ATOM 818 N N . ARG A 1 97 ? 10.591 -4.871 -1.282 1.00 96.00 97 ARG A N 1
ATOM 819 C CA . ARG A 1 97 ? 9.153 -5.002 -1.484 1.00 96.00 97 ARG A CA 1
ATOM 820 C C . ARG A 1 97 ? 8.496 -5.531 -0.218 1.00 96.00 97 ARG A C 1
ATOM 822 O O . ARG A 1 97 ? 8.942 -6.524 0.363 1.00 96.00 97 ARG A O 1
ATOM 829 N N . ARG A 1 98 ? 7.409 -4.897 0.216 1.00 93.44 98 ARG A N 1
ATOM 830 C CA . ARG A 1 98 ? 6.620 -5.384 1.348 1.00 93.44 98 ARG A CA 1
ATOM 831 C C . ARG A 1 98 ? 5.971 -6.721 0.983 1.00 93.44 98 ARG A C 1
ATOM 833 O O . ARG A 1 98 ? 5.381 -6.872 -0.087 1.00 93.44 98 ARG A O 1
ATOM 840 N N . LYS A 1 99 ? 6.062 -7.697 1.892 1.00 89.50 99 LYS A N 1
ATOM 841 C CA . LYS A 1 99 ? 5.509 -9.044 1.685 1.00 89.50 99 LYS A CA 1
ATOM 842 C C . LYS A 1 99 ? 4.017 -8.970 1.331 1.00 89.50 99 LYS A C 1
ATOM 844 O O . LYS A 1 99 ? 3.267 -8.260 2.000 1.00 89.50 99 LYS A O 1
ATOM 849 N N . TYR A 1 100 ? 3.614 -9.712 0.297 1.00 89.88 100 TYR A N 1
ATOM 850 C CA . TYR A 1 100 ? 2.234 -9.783 -0.212 1.00 89.88 100 TYR A CA 1
ATOM 851 C C . TYR A 1 100 ? 1.628 -8.427 -0.629 1.00 89.88 100 TYR A C 1
ATOM 853 O O . TYR A 1 100 ? 0.421 -8.227 -0.532 1.00 89.88 100 TYR A O 1
ATOM 861 N N . SER A 1 101 ? 2.455 -7.479 -1.076 1.00 91.88 101 SER A N 1
ATOM 862 C CA . SER A 1 101 ? 2.025 -6.138 -1.488 1.00 91.88 101 SER A CA 1
ATOM 863 C C . SER A 1 101 ? 2.758 -5.677 -2.756 1.00 91.88 101 SER A C 1
ATOM 865 O O . SER A 1 101 ? 3.792 -6.237 -3.117 1.00 91.88 101 SER A O 1
ATOM 867 N N . SER A 1 102 ? 2.231 -4.668 -3.453 1.00 91.12 102 SER A N 1
ATOM 868 C CA . SER A 1 102 ? 2.925 -3.903 -4.507 1.00 91.12 102 SER A CA 1
ATOM 869 C C . SER A 1 102 ? 3.720 -2.710 -3.960 1.00 91.12 102 SER A C 1
ATOM 871 O O . SER A 1 102 ? 4.318 -1.966 -4.728 1.00 91.12 102 SER A O 1
ATOM 873 N N . ILE A 1 103 ? 3.742 -2.523 -2.637 1.00 96.88 103 ILE A N 1
ATOM 874 C CA . ILE A 1 103 ? 4.451 -1.417 -1.996 1.00 96.88 103 ILE A CA 1
ATOM 875 C C . ILE A 1 103 ? 5.943 -1.729 -1.902 1.00 96.88 103 ILE A C 1
ATOM 877 O O . ILE A 1 103 ? 6.351 -2.747 -1.331 1.00 96.88 103 ILE A O 1
ATOM 881 N N . TRP A 1 104 ? 6.743 -0.795 -2.395 1.00 97.75 104 TRP A N 1
ATOM 882 C CA . TRP A 1 104 ? 8.180 -0.725 -2.205 1.00 97.75 104 TRP A CA 1
ATOM 883 C C . TRP A 1 104 ? 8.511 0.223 -1.059 1.00 97.75 104 TRP A C 1
ATOM 885 O O . TRP A 1 104 ? 7.932 1.301 -0.937 1.00 97.75 104 TRP A O 1
ATOM 895 N N . CYS A 1 105 ? 9.446 -0.190 -0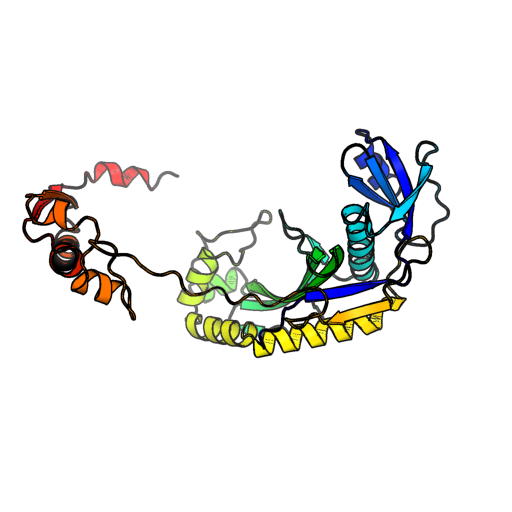.213 1.00 97.38 105 CYS A N 1
ATOM 896 C CA . CYS A 1 105 ? 9.937 0.568 0.925 1.00 97.38 105 CYS A CA 1
ATOM 897 C C . CYS A 1 105 ? 11.399 0.935 0.685 1.00 97.38 105 CYS A C 1
ATOM 899 O O . CYS A 1 105 ? 12.221 0.041 0.510 1.00 97.38 105 CYS A O 1
ATOM 901 N N . VAL A 1 106 ? 11.722 2.225 0.745 1.00 96.25 106 VAL A N 1
ATOM 902 C CA . VAL A 1 106 ? 13.087 2.757 0.652 1.00 96.25 106 VAL A CA 1
ATOM 903 C C . VAL A 1 106 ? 13.455 3.388 1.986 1.00 96.25 106 VAL A C 1
ATOM 905 O O . VAL A 1 106 ? 12.724 4.238 2.497 1.00 96.25 106 VAL A O 1
ATOM 908 N N . ASN A 1 107 ? 14.583 2.997 2.573 1.00 94.00 107 ASN A N 1
ATOM 909 C CA . ASN A 1 107 ? 15.067 3.635 3.795 1.00 94.00 107 ASN A CA 1
ATOM 910 C C . ASN A 1 107 ? 15.637 5.024 3.488 1.00 94.00 107 ASN A C 1
ATOM 912 O O . ASN A 1 107 ? 16.611 5.158 2.752 1.00 94.00 107 ASN A O 1
ATOM 916 N N . LEU A 1 108 ? 15.083 6.065 4.114 1.00 91.69 108 LEU A N 1
ATOM 917 C CA . LEU A 1 108 ? 15.558 7.440 3.949 1.00 91.69 108 LEU A CA 1
ATOM 918 C C . LEU A 1 108 ? 16.698 7.715 4.932 1.00 91.69 108 LEU A C 1
ATOM 920 O O . LEU A 1 108 ? 16.546 8.450 5.901 1.00 91.69 108 LEU A O 1
ATOM 924 N N . SER A 1 109 ? 17.854 7.097 4.694 1.00 83.56 109 SER A N 1
ATOM 925 C CA . SER A 1 109 ? 19.018 7.142 5.597 1.00 83.56 109 SER A CA 1
ATOM 926 C C . SER A 1 109 ? 19.523 8.555 5.930 1.00 83.56 109 SER A C 1
ATOM 928 O O . SER A 1 109 ? 20.112 8.751 6.992 1.00 83.56 109 SER A O 1
ATOM 930 N N . ARG A 1 110 ? 19.278 9.530 5.046 1.00 84.25 110 ARG A N 1
ATOM 931 C CA . ARG A 1 110 ? 19.647 10.946 5.222 1.00 84.25 110 ARG A CA 1
ATOM 932 C C . ARG A 1 110 ? 18.617 11.761 6.011 1.00 84.25 110 ARG A C 1
ATOM 934 O O . ARG A 1 110 ? 18.952 12.843 6.484 1.00 84.25 110 ARG A O 1
ATOM 941 N N . ASP A 1 111 ? 17.385 11.274 6.146 1.00 86.00 111 ASP A N 1
ATOM 942 C CA . ASP A 1 111 ? 16.341 11.967 6.900 1.00 86.00 111 ASP A CA 1
ATOM 943 C C . ASP A 1 111 ? 16.526 11.729 8.410 1.00 86.00 111 ASP A C 1
ATOM 945 O O . ASP A 1 111 ? 16.940 10.658 8.863 1.00 86.00 111 ASP A O 1
ATOM 949 N N . ASN A 1 112 ? 16.159 12.728 9.216 1.00 89.56 112 ASN A N 1
ATOM 950 C CA . ASN A 1 112 ? 16.274 12.638 10.669 1.00 89.56 112 ASN A CA 1
ATOM 951 C C . ASN A 1 112 ? 15.345 11.560 11.250 1.00 89.56 112 ASN A C 1
ATOM 953 O O . ASN A 1 112 ? 14.127 11.565 11.034 1.00 89.56 112 ASN A O 1
ATOM 957 N N . LYS A 1 113 ? 15.932 10.672 12.059 1.00 94.19 113 LYS A N 1
ATOM 958 C CA . LYS A 1 113 ? 15.203 9.711 12.893 1.00 94.19 113 LYS A CA 1
ATOM 959 C C . LYS A 1 113 ? 14.495 10.438 14.026 1.00 94.19 113 LYS A C 1
ATOM 961 O O . LYS A 1 113 ? 15.023 11.393 14.592 1.00 94.19 113 LYS A O 1
ATOM 966 N N . ILE A 1 114 ? 13.328 9.937 14.414 1.00 94.25 114 ILE A N 1
ATOM 967 C CA . ILE A 1 114 ? 12.654 10.412 15.622 1.00 94.25 114 ILE A CA 1
ATOM 968 C C . ILE A 1 114 ? 13.010 9.458 16.756 1.00 94.25 114 ILE A C 1
ATOM 970 O O . ILE A 1 114 ? 12.698 8.270 16.700 1.00 94.25 114 ILE A O 1
ATOM 974 N N . LEU A 1 115 ? 13.659 9.992 17.785 1.00 94.88 115 LEU A N 1
ATOM 975 C CA . LEU A 1 115 ? 14.098 9.221 18.942 1.00 94.88 115 LEU A CA 1
ATOM 976 C C . LEU A 1 115 ? 13.070 9.301 20.079 1.00 94.88 115 LEU A C 1
ATOM 978 O O . LEU A 1 115 ? 12.443 10.340 20.326 1.00 94.88 115 LEU A O 1
ATOM 982 N N . LEU A 1 116 ? 12.881 8.166 20.735 1.00 93.38 116 LEU A N 1
ATOM 983 C CA . LEU A 1 116 ? 12.121 7.930 21.958 1.00 93.38 116 LEU A CA 1
ATOM 984 C C . LEU A 1 116 ? 13.015 7.092 22.884 1.00 93.38 116 LEU A C 1
ATOM 986 O O . LEU A 1 116 ? 14.003 6.508 22.434 1.00 93.38 116 LEU A O 1
ATOM 990 N N . ASN A 1 117 ? 12.697 7.022 24.175 1.00 93.19 117 ASN A N 1
ATOM 991 C CA . ASN A 1 117 ? 13.500 6.215 25.088 1.00 93.19 117 ASN A CA 1
ATOM 992 C C . ASN A 1 117 ? 13.375 4.732 24.701 1.00 93.19 117 ASN A C 1
ATOM 994 O O . ASN A 1 117 ? 12.264 4.206 24.692 1.00 93.19 117 ASN A O 1
ATOM 998 N N . GLY A 1 118 ? 14.487 4.096 24.322 1.00 93.56 118 GLY A N 1
ATOM 999 C CA . GLY A 1 118 ? 14.544 2.699 23.874 1.00 93.56 118 GLY A CA 1
ATOM 1000 C C . GLY A 1 118 ? 13.898 2.393 22.519 1.00 93.56 118 GLY A C 1
ATOM 1001 O O . GLY A 1 118 ? 13.758 1.222 22.159 1.00 93.56 118 GLY A O 1
ATOM 1002 N N . LEU A 1 119 ? 13.502 3.414 21.753 1.00 95.38 119 LEU A N 1
ATOM 1003 C CA . LEU A 1 119 ? 12.808 3.258 20.477 1.00 95.38 119 LEU A CA 1
ATOM 1004 C C . LEU A 1 119 ? 13.227 4.345 19.484 1.00 95.38 119 LEU A C 1
ATOM 1006 O O . LEU A 1 119 ? 13.220 5.535 19.783 1.00 95.38 119 LEU A O 1
ATOM 1010 N N . SER A 1 120 ? 13.510 3.940 18.253 1.00 95.50 120 SER A N 1
ATOM 1011 C CA . SER A 1 120 ? 13.734 4.844 17.128 1.00 95.50 120 SER A CA 1
ATOM 1012 C C . SER A 1 120 ? 12.654 4.652 16.075 1.00 95.50 120 SER A C 1
ATOM 1014 O O . SER A 1 120 ? 12.206 3.538 15.811 1.00 95.50 120 SER A O 1
ATOM 1016 N N . LEU A 1 121 ? 12.224 5.752 15.473 1.00 95.88 121 LEU A N 1
ATOM 1017 C CA . LEU A 1 121 ? 11.363 5.765 14.302 1.00 95.88 121 LEU A CA 1
ATOM 1018 C C . LEU A 1 121 ? 12.226 6.172 13.110 1.00 95.88 121 LEU A C 1
ATOM 1020 O O . LEU A 1 121 ? 12.607 7.339 12.971 1.00 95.88 121 LEU A O 1
ATOM 1024 N N . ASN A 1 122 ? 12.553 5.194 12.273 1.00 95.50 122 ASN A N 1
ATOM 1025 C CA . ASN A 1 122 ? 13.434 5.376 11.129 1.00 95.50 122 ASN A CA 1
ATOM 1026 C C . ASN A 1 122 ? 12.615 5.791 9.905 1.00 95.50 122 ASN A C 1
ATOM 1028 O O . ASN A 1 122 ? 11.694 5.058 9.540 1.00 95.50 122 ASN A O 1
ATOM 1032 N N . PRO A 1 123 ? 12.914 6.935 9.271 1.00 95.62 123 PRO A N 1
ATOM 1033 C CA . PRO A 1 123 ? 12.147 7.412 8.132 1.00 95.62 123 PRO A CA 1
ATOM 1034 C C . PRO A 1 123 ? 12.306 6.476 6.932 1.00 95.62 123 PRO A C 1
ATOM 1036 O O . PRO A 1 123 ? 13.400 6.009 6.605 1.00 95.62 123 PRO A O 1
ATOM 1039 N N . GLN A 1 124 ? 11.190 6.218 6.267 1.00 95.81 124 GLN A N 1
ATOM 1040 C CA . GLN A 1 124 ? 11.107 5.448 5.039 1.00 95.81 124 GLN A CA 1
ATOM 1041 C C . GLN A 1 124 ? 10.227 6.182 4.033 1.00 95.81 124 GLN A C 1
ATOM 1043 O O . GLN A 1 124 ? 9.321 6.929 4.401 1.00 95.81 124 GLN A O 1
ATOM 1048 N N . MET A 1 125 ? 10.482 5.944 2.756 1.00 95.06 125 MET A N 1
ATOM 1049 C CA . MET A 1 125 ? 9.547 6.250 1.690 1.00 95.06 125 MET A CA 1
ATOM 1050 C C . MET A 1 125 ? 8.858 4.954 1.287 1.00 95.06 125 MET A C 1
ATOM 1052 O O . MET A 1 125 ? 9.519 3.960 0.994 1.00 95.06 125 MET A O 1
ATOM 1056 N N . GLU A 1 126 ? 7.535 4.970 1.261 1.00 95.62 126 GLU A N 1
ATOM 1057 C CA . GLU A 1 126 ? 6.742 3.928 0.628 1.00 95.62 126 GLU A CA 1
ATOM 1058 C C . GLU A 1 126 ? 6.219 4.448 -0.698 1.00 95.62 126 GLU A C 1
ATOM 1060 O O . GLU A 1 126 ? 5.627 5.529 -0.742 1.00 95.62 126 GLU A O 1
ATOM 1065 N N . PHE A 1 127 ? 6.408 3.674 -1.761 1.00 95.62 127 PHE A N 1
ATOM 1066 C CA . PHE A 1 127 ? 5.797 3.968 -3.044 1.00 95.62 127 PHE A CA 1
ATOM 1067 C C . PHE A 1 127 ? 5.196 2.725 -3.688 1.00 95.62 127 PHE A C 1
ATOM 1069 O O . PHE A 1 127 ? 5.569 1.592 -3.389 1.00 95.62 127 PHE A O 1
ATOM 1076 N N . GLN A 1 128 ? 4.236 2.951 -4.571 1.00 95.69 128 GLN A N 1
ATOM 1077 C CA . GLN A 1 128 ? 3.634 1.927 -5.415 1.00 95.69 128 GLN A CA 1
ATOM 1078 C C . GLN A 1 128 ? 3.241 2.562 -6.742 1.00 95.69 128 GLN A C 1
ATOM 1080 O O . GLN A 1 128 ? 2.837 3.728 -6.771 1.00 95.69 128 GLN A O 1
ATOM 1085 N N . ILE A 1 129 ? 3.325 1.793 -7.821 1.00 95.69 129 ILE A N 1
ATOM 1086 C CA . ILE A 1 129 ? 2.851 2.219 -9.135 1.00 95.69 129 ILE A CA 1
ATOM 1087 C C . ILE A 1 129 ? 1.632 1.386 -9.479 1.00 95.69 129 ILE A C 1
ATOM 1089 O O . ILE A 1 129 ? 1.691 0.160 -9.446 1.00 95.69 129 ILE A O 1
ATOM 1093 N N . ASN A 1 130 ? 0.520 2.037 -9.796 1.00 93.50 130 ASN A N 1
ATOM 1094 C CA . ASN A 1 130 ? -0.723 1.353 -10.120 1.00 93.50 130 ASN A CA 1
ATOM 1095 C C . ASN A 1 130 ? -1.376 1.974 -11.354 1.00 93.50 130 ASN A C 1
ATOM 1097 O O . ASN A 1 130 ? -1.469 3.205 -11.436 1.00 93.50 130 ASN A O 1
ATOM 1101 N N . PRO A 1 131 ? -1.880 1.148 -12.285 1.00 93.56 131 PRO A N 1
ATOM 1102 C CA . PRO A 1 131 ? -2.777 1.634 -13.314 1.00 93.56 131 PRO A CA 1
ATOM 1103 C C . PRO A 1 131 ? -4.128 1.994 -12.691 1.00 93.56 131 PRO A C 1
ATOM 1105 O O . PRO A 1 131 ? -4.665 1.271 -11.850 1.00 93.56 131 PRO A O 1
ATOM 1108 N N . LEU A 1 132 ? -4.673 3.121 -13.117 1.00 90.94 132 LEU A N 1
ATOM 1109 C CA . LEU A 1 132 ? -6.007 3.599 -12.803 1.00 90.94 132 LEU A CA 1
ATOM 1110 C C . LEU A 1 132 ? -6.753 3.779 -14.120 1.00 90.94 132 LEU A C 1
ATOM 1112 O O . LEU A 1 132 ? -6.189 4.271 -15.092 1.00 90.94 132 LEU A O 1
ATOM 1116 N N . TYR A 1 133 ? -8.032 3.429 -14.144 1.00 89.06 133 TYR A N 1
ATOM 1117 C CA . TYR A 1 133 ? -8.870 3.662 -15.312 1.00 89.06 133 TYR A CA 1
ATOM 1118 C C . TYR A 1 133 ? -9.702 4.930 -15.116 1.00 89.06 133 TYR A C 1
ATOM 1120 O O . TYR A 1 133 ? -10.468 5.043 -14.155 1.00 89.06 133 TYR A O 1
ATOM 1128 N N . SER A 1 134 ? -9.547 5.891 -16.024 1.00 86.62 134 SER A N 1
ATOM 1129 C CA . SER A 1 134 ? -10.393 7.076 -16.086 1.00 86.62 134 SER A CA 1
ATOM 1130 C C . SER A 1 134 ? -11.651 6.768 -16.886 1.00 86.62 134 SER A C 1
ATOM 1132 O O . SER A 1 134 ? -11.608 6.627 -18.105 1.00 86.62 134 SER A O 1
ATOM 1134 N N . THR A 1 135 ? -12.798 6.763 -16.213 1.00 83.44 135 THR A N 1
ATOM 1135 C CA . THR A 1 135 ? -14.104 6.665 -16.882 1.00 83.44 135 THR A CA 1
ATOM 1136 C C . THR A 1 135 ? -14.483 7.943 -17.633 1.00 83.44 135 THR A C 1
ATOM 1138 O O . THR A 1 135 ? -15.372 7.911 -18.476 1.00 83.44 135 THR A O 1
ATOM 1141 N N . GLN A 1 136 ? -13.840 9.078 -17.332 1.00 86.31 136 GLN A N 1
ATOM 1142 C CA . GLN A 1 136 ? -14.097 10.347 -18.018 1.00 86.31 136 GLN A CA 1
ATOM 1143 C C . GLN A 1 136 ? -13.417 10.429 -19.379 1.00 86.31 136 GLN A C 1
ATOM 1145 O O . GLN A 1 136 ? -14.001 10.970 -20.310 1.00 86.31 136 GLN A O 1
ATOM 1150 N N . GLN A 1 137 ? -12.185 9.928 -19.463 1.00 86.12 137 GLN A N 1
ATOM 1151 C CA . GLN A 1 137 ? -11.357 9.989 -20.668 1.00 86.12 137 GLN A CA 1
ATOM 1152 C C . GLN A 1 137 ? -11.281 8.646 -21.407 1.00 86.12 137 GLN A C 1
ATOM 1154 O O . GLN A 1 137 ? -10.630 8.572 -22.444 1.00 86.12 137 GLN A O 1
ATOM 1159 N N . ASP A 1 138 ? -11.909 7.591 -20.872 1.00 85.88 138 ASP A N 1
ATOM 1160 C CA . ASP A 1 138 ? -11.781 6.210 -21.362 1.00 85.88 138 ASP A CA 1
ATOM 1161 C C . ASP A 1 138 ? -10.307 5.816 -21.581 1.00 85.88 138 ASP A C 1
ATOM 1163 O O . ASP A 1 138 ? -9.874 5.359 -22.644 1.00 85.88 138 ASP A O 1
ATOM 1167 N N . SER A 1 139 ? -9.491 6.086 -20.561 1.00 87.19 139 SER A N 1
ATOM 1168 C CA . SER A 1 139 ? -8.038 5.981 -20.661 1.00 87.19 139 SER A CA 1
ATOM 1169 C C . SER A 1 139 ? -7.406 5.352 -19.426 1.00 87.19 139 SER A C 1
ATOM 1171 O O . SER A 1 139 ? -7.924 5.428 -18.308 1.00 87.19 139 SER A O 1
ATOM 1173 N N . GLN A 1 140 ? -6.265 4.702 -19.650 1.00 89.88 140 GLN A N 1
ATOM 1174 C CA . GLN A 1 140 ? -5.427 4.137 -18.601 1.00 89.88 140 GLN A CA 1
ATOM 1175 C C . GLN A 1 140 ? -4.416 5.189 -18.142 1.00 89.88 140 GLN A C 1
ATOM 1177 O O . GLN A 1 140 ? -3.627 5.701 -18.934 1.00 89.88 140 GLN A O 1
ATOM 1182 N N . VAL A 1 141 ? -4.430 5.483 -16.849 1.00 90.56 141 VAL A N 1
ATOM 1183 C CA . VAL A 1 141 ? -3.543 6.427 -16.173 1.00 90.56 141 VAL A CA 1
ATOM 1184 C C . VAL A 1 141 ? -2.616 5.620 -15.274 1.00 90.56 141 VAL A C 1
ATOM 1186 O O . VAL A 1 141 ? -3.061 5.014 -14.302 1.00 90.56 141 VAL A O 1
ATOM 1189 N N . ILE A 1 142 ? -1.318 5.590 -15.572 1.00 94.31 142 ILE A N 1
ATOM 1190 C CA . ILE A 1 142 ? -0.350 4.953 -14.674 1.00 94.31 142 ILE A CA 1
ATOM 1191 C C . ILE A 1 142 ? 0.023 5.967 -13.600 1.00 94.31 142 ILE A C 1
ATOM 1193 O O . ILE A 1 142 ? 0.555 7.033 -13.893 1.00 94.31 142 ILE A O 1
ATOM 1197 N N . SER A 1 143 ? -0.274 5.632 -12.352 1.00 93.06 143 SER A N 1
ATOM 1198 C CA . SER A 1 143 ? -0.089 6.519 -11.211 1.00 93.06 143 SER A CA 1
ATOM 1199 C C . SER A 1 143 ? 0.999 6.016 -10.275 1.00 93.06 143 SER A C 1
ATOM 1201 O O . SER A 1 143 ? 1.165 4.809 -10.106 1.00 93.06 143 SER A O 1
ATOM 1203 N N . ILE A 1 144 ? 1.702 6.940 -9.627 1.00 93.50 144 ILE A N 1
ATOM 1204 C CA . ILE A 1 144 ? 2.577 6.676 -8.493 1.00 93.50 144 ILE A CA 1
ATOM 1205 C C . ILE A 1 144 ? 1.919 7.206 -7.220 1.00 93.50 144 ILE A C 1
ATOM 1207 O O . ILE A 1 144 ? 1.517 8.366 -7.146 1.00 93.50 144 ILE A O 1
ATOM 1211 N N . SER A 1 145 ? 1.791 6.354 -6.205 1.00 92.44 145 SER A N 1
ATOM 1212 C CA . SER A 1 145 ? 1.472 6.795 -4.845 1.00 92.44 145 SER A CA 1
ATOM 1213 C C . SER A 1 145 ? 2.756 6.823 -4.037 1.00 92.44 145 SER A C 1
ATOM 1215 O O . SER A 1 145 ? 3.471 5.824 -4.034 1.00 92.44 145 SER A O 1
ATOM 1217 N N . ILE A 1 146 ? 3.032 7.924 -3.340 1.00 92.31 146 ILE A N 1
ATOM 1218 C CA . ILE A 1 146 ? 4.226 8.073 -2.498 1.00 92.31 146 ILE A CA 1
ATOM 1219 C C . ILE A 1 146 ? 3.792 8.560 -1.122 1.00 92.31 146 ILE A C 1
ATOM 1221 O O . ILE A 1 146 ? 2.940 9.436 -1.001 1.00 92.31 146 ILE A O 1
ATOM 1225 N N . ARG A 1 147 ? 4.389 8.018 -0.065 1.00 92.25 147 ARG A N 1
ATOM 1226 C CA . ARG A 1 147 ? 4.244 8.566 1.283 1.00 92.25 147 ARG A CA 1
ATOM 1227 C C . ARG A 1 147 ? 5.511 8.381 2.096 1.00 92.25 147 ARG A C 1
ATOM 1229 O O . ARG A 1 147 ? 6.244 7.410 1.921 1.00 92.25 147 ARG A O 1
ATOM 1236 N N . LYS A 1 148 ? 5.722 9.282 3.049 1.00 93.69 148 LYS A N 1
ATOM 1237 C CA . LYS A 1 148 ? 6.720 9.095 4.097 1.00 93.69 148 LYS A CA 1
ATOM 1238 C C . LYS A 1 148 ? 6.114 8.278 5.231 1.00 93.69 148 LYS A C 1
ATOM 1240 O O . LYS A 1 148 ? 5.061 8.630 5.755 1.00 93.69 148 LYS A O 1
ATOM 1245 N N . THR A 1 149 ? 6.781 7.205 5.622 1.00 94.62 149 THR A N 1
ATOM 1246 C CA . THR A 1 149 ? 6.432 6.409 6.800 1.00 94.62 149 THR A CA 1
ATOM 1247 C C . THR A 1 149 ? 7.622 6.326 7.743 1.00 94.62 149 THR A C 1
ATOM 1249 O O . THR A 1 149 ? 8.714 6.822 7.460 1.00 94.62 149 THR A O 1
ATOM 1252 N N . TYR A 1 150 ? 7.400 5.734 8.911 1.00 94.56 150 TYR A N 1
ATOM 1253 C CA . TYR A 1 150 ? 8.450 5.512 9.888 1.00 94.56 150 TYR A CA 1
ATOM 1254 C C . TYR A 1 150 ? 8.432 4.065 10.358 1.00 94.56 150 TYR A C 1
ATOM 1256 O O . TYR A 1 150 ? 7.430 3.598 10.903 1.00 94.56 150 TYR A O 1
ATOM 1264 N N . LYS A 1 151 ? 9.561 3.375 10.195 1.00 93.81 151 LYS A N 1
ATOM 1265 C CA . LYS A 1 151 ? 9.777 2.027 10.712 1.00 93.81 151 LYS A CA 1
ATOM 1266 C C . LYS A 1 151 ? 10.248 2.099 12.163 1.00 93.81 151 LYS A C 1
ATOM 1268 O O . LYS A 1 151 ? 11.350 2.595 12.409 1.00 93.81 151 LYS A O 1
ATOM 1273 N N . PRO A 1 152 ? 9.453 1.611 13.124 1.00 94.00 152 PRO A N 1
ATOM 1274 C CA . PRO A 1 152 ? 9.880 1.541 14.509 1.00 94.00 152 PRO A CA 1
ATOM 1275 C C . PRO A 1 152 ? 10.924 0.436 14.706 1.00 94.00 152 PRO A C 1
ATOM 1277 O O . PRO A 1 152 ? 10.767 -0.677 14.203 1.00 94.00 152 PRO A O 1
ATOM 1280 N N . VAL A 1 153 ? 11.981 0.748 15.451 1.00 93.75 153 VAL A N 1
ATOM 1281 C CA . VAL A 1 153 ? 13.072 -0.169 15.795 1.00 93.75 153 VAL A CA 1
ATOM 1282 C C . VAL A 1 153 ? 13.473 0.065 17.247 1.00 93.75 153 VAL A C 1
ATOM 1284 O O . VAL A 1 153 ? 13.790 1.198 17.622 1.00 93.75 153 VAL A O 1
ATOM 1287 N N . PHE A 1 154 ? 13.464 -0.993 18.058 1.00 95.62 154 PHE A N 1
ATOM 1288 C CA . PHE A 1 154 ? 13.982 -0.931 19.423 1.00 95.62 154 PHE A CA 1
ATOM 1289 C C . PHE A 1 154 ? 15.461 -0.549 19.407 1.00 95.62 154 PHE A C 1
ATOM 1291 O O . PHE A 1 154 ? 16.233 -1.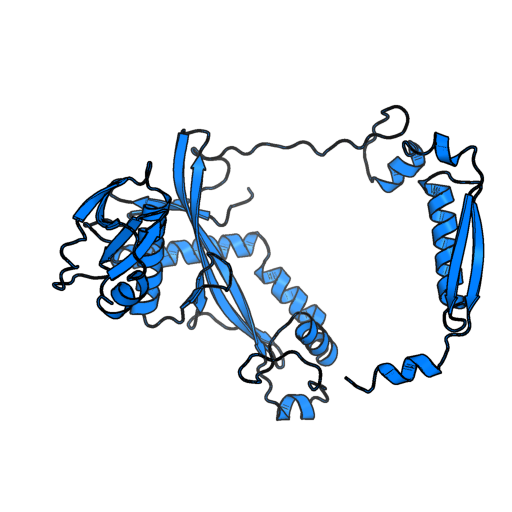083 18.614 1.00 95.62 154 PHE A O 1
ATOM 1298 N N . THR A 1 155 ? 15.841 0.392 20.266 1.00 94.88 155 THR A N 1
ATOM 1299 C CA . THR A 1 155 ? 17.245 0.797 20.428 1.00 94.88 155 THR A CA 1
ATOM 1300 C C . THR A 1 155 ? 17.873 0.221 21.685 1.00 94.88 155 THR A C 1
ATOM 1302 O O . THR A 1 155 ? 19.090 0.262 21.801 1.00 94.88 155 THR A O 1
ATOM 1305 N N . PHE A 1 156 ? 17.066 -0.307 22.608 1.00 94.38 156 PHE A N 1
ATOM 1306 C CA . PHE A 1 156 ? 17.578 -1.043 23.755 1.00 94.38 156 PHE A CA 1
ATOM 1307 C C . PHE A 1 156 ? 18.181 -2.380 23.326 1.00 94.38 156 PHE A C 1
ATOM 1309 O O . PHE A 1 156 ? 17.588 -3.143 22.564 1.00 94.38 156 PHE A O 1
ATOM 1316 N N . SER A 1 157 ? 19.353 -2.655 23.874 1.00 90.50 157 SER A N 1
ATOM 1317 C CA . SER A 1 157 ? 19.957 -3.975 23.979 1.00 90.50 157 SER A CA 1
ATOM 1318 C C . SER A 1 157 ? 19.219 -4.845 25.000 1.00 90.50 157 SER A C 1
ATOM 1320 O O . SER A 1 157 ? 18.510 -4.350 25.880 1.00 90.50 157 SER A O 1
ATOM 1322 N N . ASP A 1 158 ? 19.449 -6.156 24.948 1.00 88.06 158 ASP A N 1
ATOM 1323 C CA . ASP A 1 158 ? 18.896 -7.104 25.925 1.00 88.06 158 ASP A CA 1
ATOM 1324 C C . ASP A 1 158 ? 19.286 -6.759 27.372 1.00 88.06 158 ASP A C 1
ATOM 1326 O O . ASP A 1 158 ? 18.495 -6.951 28.298 1.00 88.06 158 ASP A O 1
ATOM 1330 N N . SER A 1 159 ? 20.493 -6.220 27.585 1.00 90.75 159 SER A N 1
ATOM 1331 C CA . SER A 1 159 ? 20.925 -5.704 28.888 1.00 90.75 159 SER A CA 1
ATOM 1332 C C . SER A 1 159 ? 20.108 -4.494 29.328 1.00 90.75 159 SER A C 1
ATOM 1334 O O . SER A 1 159 ? 19.674 -4.444 30.475 1.00 90.75 159 SER A O 1
ATOM 1336 N N . GLU A 1 160 ? 19.847 -3.546 28.426 1.00 93.56 160 GLU A N 1
ATOM 1337 C CA . GLU A 1 160 ? 19.069 -2.348 28.747 1.00 93.56 160 GLU A CA 1
ATOM 1338 C C . GLU A 1 160 ? 17.613 -2.691 29.062 1.00 93.56 160 GLU A C 1
ATOM 1340 O O . GLU A 1 160 ? 17.060 -2.125 30.003 1.00 93.56 160 GLU A O 1
ATOM 1345 N N . PHE A 1 161 ? 17.001 -3.659 28.371 1.00 93.69 161 PHE A N 1
ATOM 1346 C CA . PHE A 1 161 ? 15.668 -4.146 28.744 1.00 93.69 161 PHE A CA 1
ATOM 1347 C C . PHE A 1 161 ? 15.630 -4.663 30.190 1.00 93.69 161 PHE A C 1
ATOM 1349 O O . PHE A 1 161 ? 14.727 -4.297 30.943 1.00 93.69 161 PHE A O 1
ATOM 1356 N N . LYS A 1 162 ? 16.642 -5.434 30.614 1.00 90.44 162 LYS A N 1
ATOM 1357 C CA . LYS A 1 162 ? 16.746 -5.936 31.996 1.00 90.44 162 LYS A CA 1
ATOM 1358 C C . LYS A 1 162 ? 16.959 -4.813 33.006 1.00 90.44 162 LYS A C 1
ATOM 1360 O O . LYS A 1 162 ? 16.261 -4.772 34.012 1.00 90.44 162 LYS A O 1
ATOM 1365 N N . THR A 1 163 ? 17.883 -3.890 32.739 1.00 93.25 163 THR A N 1
ATOM 1366 C CA . THR A 1 163 ? 18.160 -2.753 33.635 1.00 93.25 163 THR A CA 1
ATOM 1367 C C . THR A 1 163 ? 16.945 -1.838 33.794 1.00 93.25 163 THR A C 1
ATOM 1369 O O . THR A 1 163 ? 16.740 -1.276 34.865 1.00 93.25 163 THR A O 1
ATOM 1372 N N . ASN A 1 164 ? 16.104 -1.730 32.762 1.00 90.88 164 ASN A N 1
ATOM 1373 C CA . ASN A 1 164 ? 14.849 -0.979 32.811 1.00 90.88 164 ASN A CA 1
ATOM 1374 C C . ASN A 1 164 ? 13.659 -1.805 33.350 1.00 90.88 164 ASN A C 1
ATOM 1376 O O . ASN A 1 164 ? 12.527 -1.334 33.284 1.00 90.88 164 ASN A O 1
ATOM 1380 N N . ASN A 1 165 ? 13.886 -3.012 33.889 1.00 90.88 165 ASN A N 1
ATOM 1381 C CA . ASN A 1 165 ? 12.854 -3.923 34.409 1.00 90.88 165 ASN A CA 1
ATOM 1382 C C . ASN A 1 165 ? 11.738 -4.254 33.398 1.00 90.88 165 ASN A C 1
ATOM 1384 O O . ASN A 1 165 ? 10.570 -4.394 33.761 1.00 90.88 165 ASN A O 1
ATOM 1388 N N . ILE A 1 166 ? 12.091 -4.393 32.118 1.00 92.62 166 ILE A N 1
ATOM 1389 C CA . ILE A 1 166 ? 11.158 -4.740 31.044 1.00 92.62 166 ILE A CA 1
ATOM 1390 C C . ILE A 1 166 ? 11.305 -6.229 30.720 1.00 92.62 166 ILE A C 1
ATOM 1392 O O . ILE A 1 166 ? 12.333 -6.664 30.201 1.00 92.62 166 ILE A O 1
ATOM 1396 N N . ASP A 1 167 ? 10.264 -7.016 31.000 1.00 90.50 167 ASP A N 1
ATOM 1397 C CA . ASP A 1 167 ? 10.233 -8.442 30.661 1.00 90.50 16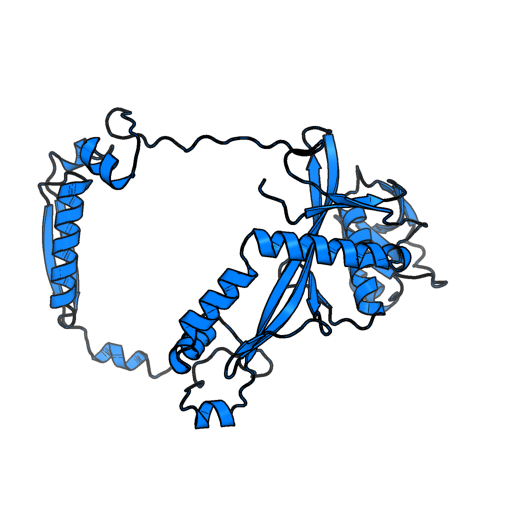7 ASP A CA 1
ATOM 1398 C C . ASP A 1 167 ? 9.859 -8.660 29.186 1.00 90.50 167 ASP A C 1
ATOM 1400 O O . ASP A 1 167 ? 8.724 -8.417 28.765 1.00 90.50 167 ASP A O 1
ATOM 1404 N N . THR A 1 168 ? 10.827 -9.146 28.408 1.00 92.94 168 THR A N 1
ATOM 1405 C CA . THR A 1 168 ? 10.701 -9.405 26.968 1.00 92.94 168 THR A CA 1
ATOM 1406 C C . THR A 1 168 ? 10.560 -10.890 26.621 1.00 92.94 168 THR A C 1
ATOM 1408 O O . THR A 1 168 ? 10.508 -11.230 25.441 1.00 92.94 168 THR A O 1
ATOM 1411 N N . ARG A 1 169 ? 10.454 -11.804 27.603 1.00 89.56 169 ARG A N 1
ATOM 1412 C CA . ARG A 1 169 ? 10.442 -13.266 27.350 1.00 89.56 169 ARG A CA 1
ATOM 1413 C C . ARG A 1 169 ? 9.330 -13.715 26.405 1.00 89.56 169 ARG A C 1
ATOM 1415 O O . ARG A 1 169 ? 9.549 -14.578 25.565 1.00 89.56 169 ARG A O 1
ATOM 1422 N N . ASN A 1 170 ? 8.159 -13.093 26.520 1.00 89.81 170 ASN A N 1
ATOM 1423 C CA . ASN A 1 170 ? 6.973 -13.430 25.730 1.00 89.81 170 ASN A CA 1
ATOM 1424 C C . ASN A 1 170 ? 6.775 -12.505 24.521 1.00 89.81 170 ASN A C 1
ATOM 1426 O O . ASN A 1 170 ? 5.651 -12.379 24.026 1.00 89.81 170 ASN A O 1
ATOM 1430 N N . TRP A 1 171 ? 7.811 -11.781 24.103 1.00 94.31 171 TRP A N 1
ATOM 1431 C CA . TRP A 1 171 ? 7.716 -10.827 23.004 1.00 94.31 171 TRP A CA 1
ATOM 1432 C C . TRP A 1 171 ? 8.015 -11.486 21.665 1.00 94.31 171 TRP A C 1
ATOM 1434 O O . TRP A 1 171 ? 8.845 -12.384 21.558 1.00 94.31 171 TRP A O 1
ATOM 1444 N N . ASP A 1 172 ? 7.338 -11.001 20.629 1.00 94.56 172 ASP A N 1
ATOM 1445 C CA . ASP A 1 172 ? 7.499 -11.513 19.273 1.00 94.56 172 ASP A CA 1
ATOM 1446 C C . ASP A 1 172 ? 8.907 -11.202 18.739 1.00 94.56 172 ASP A C 1
ATOM 1448 O O . ASP A 1 172 ? 9.425 -10.088 18.906 1.00 94.56 172 ASP A O 1
ATOM 1452 N N . LYS A 1 173 ? 9.501 -12.173 18.046 1.00 94.00 173 LYS A N 1
ATOM 1453 C CA . LYS A 1 173 ? 10.819 -12.074 17.412 1.00 94.00 173 LYS A CA 1
ATOM 1454 C C . LYS A 1 173 ? 10.739 -12.399 15.924 1.00 94.00 173 LYS A C 1
ATOM 1456 O O . LYS A 1 173 ? 9.774 -13.005 15.464 1.00 94.00 173 LYS A O 1
ATOM 1461 N N . ASN A 1 174 ? 11.734 -11.955 15.163 1.00 90.44 174 ASN A N 1
ATOM 1462 C CA . ASN A 1 174 ? 11.915 -12.376 13.774 1.00 90.44 174 ASN A CA 1
ATOM 1463 C C . ASN A 1 174 ? 12.690 -13.701 13.685 1.00 90.44 174 ASN A C 1
ATOM 1465 O O . ASN A 1 174 ? 13.223 -14.185 14.679 1.00 90.44 174 ASN A O 1
ATOM 1469 N N . ASP A 1 175 ? 12.837 -14.222 12.465 1.00 89.81 175 ASP A N 1
ATOM 1470 C CA . ASP A 1 175 ? 13.594 -15.451 12.166 1.00 89.81 175 ASP A CA 1
ATOM 1471 C C . ASP A 1 175 ? 15.086 -15.387 12.565 1.00 89.81 175 ASP A C 1
ATOM 1473 O O . ASP A 1 175 ? 15.780 -16.397 12.549 1.00 89.81 175 ASP A O 1
ATOM 1477 N N . LYS A 1 176 ? 15.603 -14.197 12.907 1.00 91.56 176 LYS A N 1
ATOM 1478 C CA . LYS A 1 176 ? 16.969 -13.974 13.410 1.00 91.56 176 LYS A CA 1
ATOM 1479 C C . LYS A 1 176 ? 17.014 -13.826 14.935 1.00 91.56 176 LYS A C 1
ATOM 1481 O O . LYS A 1 176 ? 17.998 -13.311 15.458 1.00 91.56 176 LYS A O 1
ATOM 1486 N N . GLU A 1 177 ? 15.946 -14.209 15.634 1.00 89.06 177 GLU A N 1
ATOM 1487 C CA . GLU A 1 177 ? 15.785 -14.098 17.089 1.00 89.06 177 GLU A CA 1
ATOM 1488 C C . GLU A 1 177 ? 15.815 -12.661 17.644 1.00 89.06 177 GLU A C 1
ATOM 1490 O O . GLU A 1 177 ? 15.966 -12.446 18.847 1.00 89.06 177 GLU A O 1
ATOM 1495 N N . GLN A 1 178 ? 15.618 -11.653 16.791 1.00 90.62 178 GLN A N 1
ATOM 1496 C CA . GLN A 1 178 ? 15.599 -10.246 17.194 1.00 90.62 178 GLN A CA 1
ATOM 1497 C C . GLN A 1 178 ? 14.172 -9.795 17.502 1.00 90.62 178 GLN A C 1
ATOM 1499 O O . GLN A 1 178 ? 13.246 -10.086 16.740 1.00 90.62 178 GLN A O 1
ATOM 1504 N N . LEU A 1 179 ? 13.998 -9.025 18.580 1.00 92.75 179 LEU A N 1
ATOM 1505 C CA . LEU A 1 179 ? 12.707 -8.436 18.940 1.00 92.75 179 LEU A CA 1
ATOM 1506 C C . LEU A 1 179 ? 12.165 -7.557 17.809 1.00 92.75 179 LEU A C 1
ATOM 1508 O O . LEU A 1 179 ? 12.857 -6.678 17.290 1.00 92.75 179 LEU A O 1
ATOM 1512 N N . ILE A 1 180 ? 10.894 -7.756 17.463 1.00 93.12 180 ILE A N 1
ATOM 1513 C CA . ILE A 1 180 ? 10.203 -6.940 16.460 1.00 93.12 180 ILE A CA 1
ATOM 1514 C C . ILE A 1 180 ? 9.188 -6.010 17.109 1.00 93.12 180 ILE A C 1
ATOM 1516 O O . ILE A 1 180 ? 8.586 -6.324 18.131 1.00 93.12 180 ILE A O 1
ATOM 1520 N N . PHE A 1 181 ? 8.938 -4.859 16.492 1.00 92.94 181 PHE A N 1
ATOM 1521 C CA . PHE A 1 181 ? 7.939 -3.909 16.981 1.00 92.94 181 PHE A CA 1
ATOM 1522 C C . PHE A 1 181 ? 6.519 -4.303 16.528 1.00 92.94 181 PHE A C 1
ATOM 1524 O O . PHE A 1 181 ? 5.861 -3.590 15.769 1.00 92.94 181 PHE A O 1
ATOM 1531 N N . SER A 1 182 ? 6.064 -5.487 16.947 1.00 93.62 182 SER A N 1
ATOM 1532 C CA . SER A 1 182 ? 4.707 -5.981 16.688 1.00 93.62 182 SER A CA 1
ATOM 1533 C C . SER A 1 182 ? 3.658 -5.180 17.469 1.00 93.62 182 SER A C 1
ATOM 1535 O O . SER A 1 182 ? 3.983 -4.437 18.393 1.00 93.62 182 SER A O 1
ATOM 1537 N N . SER A 1 183 ? 2.371 -5.345 17.150 1.00 91.81 183 SER A N 1
ATOM 1538 C CA . SER A 1 183 ? 1.289 -4.682 17.897 1.00 91.81 183 SER A CA 1
ATOM 1539 C C . SER A 1 183 ? 1.287 -5.040 19.389 1.00 91.81 183 SER A C 1
ATOM 1541 O O . SER A 1 183 ? 1.008 -4.169 20.214 1.00 91.81 183 SER A O 1
ATOM 1543 N N . LYS A 1 184 ? 1.623 -6.294 19.725 1.00 93.88 184 LYS A N 1
ATOM 1544 C CA . LYS A 1 184 ? 1.752 -6.786 21.103 1.00 93.88 184 LYS A CA 1
ATOM 1545 C C . LYS A 1 184 ? 2.960 -6.152 21.787 1.00 93.88 184 LYS A C 1
ATOM 1547 O O . LYS A 1 184 ? 2.789 -5.465 22.791 1.00 93.88 184 LYS A O 1
ATOM 1552 N N . ASN A 1 185 ? 4.146 -6.303 21.196 1.00 95.56 185 ASN A N 1
ATOM 1553 C CA . ASN A 1 185 ? 5.391 -5.781 21.759 1.00 95.56 185 ASN A CA 1
ATOM 1554 C C . ASN A 1 185 ? 5.348 -4.260 21.906 1.00 95.56 185 ASN A C 1
ATOM 1556 O O . ASN A 1 185 ? 5.779 -3.732 22.923 1.00 95.56 185 ASN A O 1
ATOM 1560 N N . ARG A 1 186 ? 4.764 -3.548 20.932 1.00 94.62 186 ARG A N 1
ATOM 1561 C CA . ARG A 1 186 ? 4.535 -2.100 20.998 1.00 94.62 186 ARG A CA 1
ATOM 1562 C C . ARG A 1 186 ? 3.748 -1.722 22.242 1.00 94.62 186 ARG A C 1
ATOM 1564 O O . ARG A 1 186 ? 4.168 -0.817 22.950 1.00 94.62 186 ARG A O 1
ATOM 1571 N N . LYS A 1 187 ? 2.610 -2.378 22.493 1.00 94.00 187 LYS A N 1
ATOM 1572 C CA . LYS A 1 187 ? 1.778 -2.073 23.662 1.00 94.00 187 LYS A CA 1
ATOM 1573 C C . LYS A 1 187 ? 2.567 -2.318 24.948 1.00 94.00 187 LYS A C 1
ATOM 1575 O O . LYS A 1 187 ? 2.731 -1.394 25.732 1.00 94.00 187 LYS A O 1
ATOM 1580 N N . CYS A 1 188 ? 3.141 -3.513 25.099 1.00 93.69 188 CYS A N 1
ATOM 1581 C CA . CYS A 1 188 ? 3.934 -3.869 26.276 1.00 93.69 188 CYS A CA 1
ATOM 1582 C C . CYS A 1 188 ? 5.096 -2.893 26.519 1.00 93.69 188 CYS A C 1
ATOM 1584 O O . CYS A 1 188 ? 5.299 -2.458 27.646 1.00 93.69 188 CYS A O 1
ATOM 1586 N N . PHE A 1 189 ? 5.829 -2.511 25.471 1.00 95.88 189 PHE A N 1
ATOM 1587 C CA . PHE A 1 189 ? 6.946 -1.577 25.572 1.00 95.88 189 PHE A CA 1
ATOM 1588 C C . PHE A 1 189 ? 6.510 -0.158 25.942 1.00 95.88 189 PHE A C 1
ATOM 1590 O O . PHE A 1 189 ? 7.116 0.473 26.807 1.00 95.88 189 PHE A O 1
ATOM 1597 N N . LEU A 1 190 ? 5.485 0.371 25.271 1.00 95.12 190 LEU A N 1
ATOM 1598 C CA . LEU A 1 190 ? 5.016 1.735 25.509 1.00 95.12 190 LEU A CA 1
ATOM 1599 C C . LEU A 1 190 ? 4.395 1.881 26.902 1.00 95.12 190 LEU A C 1
ATOM 1601 O O . LEU A 1 190 ? 4.594 2.923 27.525 1.00 95.12 190 LEU A O 1
ATOM 1605 N N . ASP A 1 191 ? 3.718 0.840 27.392 1.00 92.44 191 ASP A N 1
ATOM 1606 C CA . ASP A 1 191 ? 3.184 0.779 28.754 1.00 92.44 191 ASP A CA 1
ATOM 1607 C C . ASP A 1 191 ? 4.334 0.697 29.775 1.00 92.44 191 ASP A C 1
ATOM 1609 O O . ASP A 1 191 ? 4.401 1.508 30.697 1.00 92.44 191 ASP A O 1
ATOM 1613 N N . ALA A 1 192 ? 5.301 -0.211 29.572 1.00 92.19 192 ALA A N 1
ATOM 1614 C CA . ALA A 1 192 ? 6.438 -0.393 30.483 1.00 92.19 192 ALA A CA 1
ATOM 1615 C C . ALA A 1 192 ? 7.365 0.832 30.561 1.00 92.19 192 ALA A C 1
ATOM 1617 O O . ALA A 1 192 ? 7.964 1.093 31.599 1.00 92.19 192 ALA A O 1
ATOM 1618 N N . THR A 1 193 ? 7.478 1.599 29.474 1.00 93.25 193 THR A N 1
ATOM 1619 C CA . THR A 1 193 ? 8.287 2.829 29.436 1.00 93.25 193 THR A CA 1
ATOM 1620 C C . THR A 1 193 ? 7.489 4.102 29.719 1.00 93.25 193 THR A C 1
ATOM 1622 O O . THR A 1 193 ? 8.074 5.183 29.719 1.00 93.25 193 THR A O 1
ATOM 1625 N N . ASN A 1 194 ? 6.177 4.000 29.959 1.00 93.88 194 ASN A N 1
ATOM 1626 C CA . ASN A 1 194 ? 5.265 5.132 30.147 1.00 93.88 194 ASN A CA 1
ATOM 1627 C C . ASN A 1 194 ? 5.336 6.178 29.008 1.00 93.88 194 ASN A C 1
ATOM 1629 O O . ASN A 1 194 ? 5.350 7.387 29.235 1.00 93.88 194 ASN A O 1
ATOM 1633 N N . GLN A 1 195 ? 5.424 5.709 27.756 1.00 94.62 195 GLN A N 1
ATOM 1634 C CA . GLN A 1 195 ? 5.576 6.553 26.558 1.00 94.62 195 GLN A CA 1
ATOM 1635 C C . GLN A 1 195 ? 4.394 6.467 25.582 1.00 94.62 195 GLN A C 1
ATOM 1637 O O . GLN A 1 195 ? 4.478 7.026 24.486 1.00 94.62 195 GLN A O 1
ATOM 1642 N N . ALA A 1 196 ? 3.298 5.793 25.945 1.00 95.19 196 ALA A N 1
ATOM 1643 C CA . ALA A 1 196 ? 2.141 5.600 25.066 1.00 95.19 196 ALA A CA 1
ATOM 1644 C C . ALA A 1 196 ? 1.587 6.927 24.510 1.00 95.19 196 ALA A C 1
ATOM 1646 O O . ALA A 1 196 ? 1.468 7.079 23.292 1.00 95.19 196 ALA A O 1
ATOM 1647 N N . ASP A 1 197 ? 1.356 7.919 25.373 1.00 95.56 197 ASP A N 1
ATOM 1648 C CA . ASP A 1 197 ? 0.822 9.226 24.969 1.00 95.56 197 ASP A CA 1
ATOM 1649 C C . ASP A 1 197 ? 1.802 10.019 24.099 1.00 95.56 197 ASP A C 1
ATOM 1651 O O . ASP A 1 197 ? 1.418 10.618 23.091 1.00 95.56 197 ASP A O 1
ATOM 1655 N N . VAL A 1 198 ? 3.093 9.996 24.451 1.00 95.31 198 VAL A N 1
ATOM 1656 C CA . VAL A 1 198 ? 4.149 10.678 23.687 1.00 95.31 198 VAL A CA 1
ATOM 1657 C C . VAL A 1 198 ? 4.259 10.077 22.290 1.00 95.31 198 VAL A C 1
ATOM 1659 O O . VAL A 1 198 ? 4.304 10.811 21.300 1.00 95.31 198 VAL A O 1
ATOM 1662 N N . TYR A 1 199 ? 4.267 8.746 22.197 1.00 95.31 199 TYR A N 1
ATOM 1663 C CA . TYR A 1 199 ? 4.272 8.029 20.930 1.00 95.31 199 TYR A CA 1
ATOM 1664 C C . TYR A 1 199 ? 3.036 8.384 20.101 1.00 95.31 199 TYR A C 1
ATOM 1666 O O . TYR A 1 199 ? 3.173 8.812 18.954 1.00 95.31 199 TYR A O 1
ATOM 1674 N N . GLN A 1 200 ? 1.838 8.291 20.685 1.00 94.94 200 GLN A N 1
ATOM 1675 C CA . GLN A 1 200 ? 0.588 8.564 19.980 1.00 94.94 200 GLN A CA 1
ATOM 1676 C C . GLN A 1 200 ? 0.518 10.009 19.476 1.00 94.94 200 GLN A C 1
ATOM 1678 O O . GLN A 1 200 ? 0.108 10.243 18.337 1.00 94.94 200 GLN A O 1
ATOM 1683 N N . LYS A 1 201 ? 0.970 10.980 20.278 1.00 95.31 201 LYS A N 1
ATOM 1684 C CA . LYS A 1 201 ? 1.059 12.386 19.871 1.00 95.31 201 LYS A CA 1
ATOM 1685 C C . LYS A 1 201 ? 2.008 12.567 18.686 1.00 95.31 201 LYS A C 1
ATOM 1687 O O . LYS A 1 201 ? 1.620 13.205 17.711 1.00 95.31 201 LYS A O 1
ATOM 1692 N N . LYS A 1 202 ? 3.206 11.969 18.726 1.00 94.19 202 LYS A N 1
ATOM 1693 C CA . LYS A 1 202 ? 4.167 12.030 17.610 1.00 94.19 202 LYS A CA 1
ATOM 1694 C C . LYS A 1 202 ? 3.604 11.396 16.336 1.00 94.19 202 LYS A C 1
ATOM 1696 O O . LYS A 1 202 ? 3.667 12.011 15.279 1.00 94.19 202 LYS A O 1
ATOM 1701 N N . ILE A 1 203 ? 3.008 10.207 16.427 1.00 93.38 203 ILE A N 1
ATOM 1702 C CA . ILE A 1 203 ? 2.389 9.521 15.281 1.00 93.38 203 ILE A CA 1
ATOM 1703 C C . ILE A 1 203 ? 1.243 10.353 14.695 1.00 93.38 203 ILE A C 1
ATOM 1705 O O . ILE A 1 203 ? 1.176 10.527 13.482 1.00 93.38 203 ILE A O 1
ATOM 1709 N N . SER A 1 204 ? 0.391 10.934 15.541 1.00 93.38 204 SER A N 1
ATOM 1710 C CA . SER A 1 204 ? -0.726 11.778 15.091 1.00 93.38 204 SER A CA 1
ATOM 1711 C C . SER A 1 204 ? -0.247 13.070 14.420 1.00 93.38 204 SER A C 1
ATOM 1713 O O . SER A 1 204 ? -0.872 13.543 13.479 1.00 93.38 204 SER A O 1
ATOM 1715 N N . GLN A 1 205 ? 0.875 13.637 14.873 1.00 91.75 205 GLN A N 1
ATOM 1716 C CA . GLN A 1 205 ? 1.514 14.784 14.221 1.00 91.75 205 GLN A CA 1
ATOM 1717 C C . GLN A 1 205 ? 2.132 14.415 12.870 1.00 91.75 205 GLN A C 1
ATOM 1719 O O . GLN A 1 205 ? 2.075 15.220 11.950 1.00 91.75 205 GLN A O 1
ATOM 1724 N N . ILE A 1 206 ? 2.709 13.222 12.731 1.00 90.31 206 ILE A N 1
ATOM 1725 C CA . ILE A 1 206 ? 3.307 12.765 11.469 1.00 90.31 206 ILE A CA 1
ATOM 1726 C C . ILE A 1 206 ? 2.226 12.502 10.416 1.00 90.31 206 ILE A C 1
ATOM 1728 O O . ILE A 1 206 ? 2.345 12.981 9.293 1.00 90.31 206 ILE A O 1
ATOM 1732 N N . TYR A 1 207 ? 1.173 11.770 10.787 1.00 90.25 207 TYR A N 1
ATOM 1733 C CA . TYR A 1 207 ? 0.131 11.296 9.866 1.00 90.25 207 TYR A CA 1
ATOM 1734 C C . TYR A 1 207 ? -1.128 12.171 9.879 1.00 90.25 207 TYR A C 1
ATOM 1736 O O . TYR A 1 207 ? -2.243 11.690 9.685 1.00 90.25 207 TYR A O 1
ATOM 1744 N N . ASN A 1 208 ? -0.973 13.470 10.147 1.00 90.50 208 ASN A N 1
ATOM 1745 C CA . ASN A 1 208 ? -2.058 14.412 9.902 1.00 90.50 208 ASN A CA 1
ATOM 1746 C C . ASN A 1 208 ? -2.070 14.803 8.416 1.00 90.50 208 ASN A C 1
ATOM 1748 O O . ASN A 1 208 ? -1.012 14.954 7.809 1.00 90.50 208 ASN A O 1
ATOM 1752 N N . LEU A 1 209 ? -3.259 15.029 7.853 1.00 87.00 209 LEU A N 1
ATOM 1753 C CA . LEU A 1 209 ? -3.449 15.264 6.414 1.00 87.00 209 LEU A CA 1
ATOM 1754 C C . LEU A 1 209 ? -2.576 16.392 5.841 1.00 87.00 209 LEU A C 1
ATOM 1756 O O . LEU A 1 209 ? -2.072 16.277 4.727 1.00 87.00 209 LEU A O 1
ATOM 1760 N N . GLN A 1 210 ? -2.387 17.484 6.588 1.00 88.12 210 GLN A N 1
ATOM 1761 C CA . GLN A 1 210 ? -1.579 18.613 6.127 1.00 88.12 210 GLN A CA 1
ATOM 1762 C C . GLN A 1 210 ? -0.100 18.226 6.013 1.00 88.12 210 GLN A C 1
ATOM 1764 O O . GLN A 1 210 ? 0.563 18.584 5.039 1.00 88.12 210 GLN A O 1
ATOM 1769 N N . GLN A 1 211 ? 0.414 17.490 6.999 1.00 89.44 211 GLN A N 1
ATOM 1770 C CA . GLN A 1 211 ? 1.796 17.026 6.998 1.00 89.44 211 GLN A CA 1
ATOM 1771 C C . GLN A 1 211 ? 2.022 15.920 5.964 1.00 89.44 211 GLN A C 1
ATOM 1773 O O . GLN A 1 211 ? 3.050 15.935 5.290 1.00 89.44 211 GLN A O 1
ATOM 1778 N N . GLU A 1 212 ? 1.065 15.006 5.792 1.00 89.06 212 GLU A N 1
ATOM 1779 C CA . GLU A 1 212 ? 1.134 13.969 4.758 1.00 89.06 212 GLU A CA 1
ATOM 1780 C C . GLU A 1 212 ? 1.219 14.578 3.359 1.00 89.06 212 GLU A C 1
ATOM 1782 O O . GLU A 1 212 ? 2.113 14.214 2.598 1.00 89.06 212 GLU A O 1
ATOM 1787 N N . TYR A 1 213 ? 0.365 15.559 3.052 1.00 87.44 213 TYR A N 1
ATOM 1788 C CA . TYR A 1 213 ? 0.411 16.254 1.767 1.00 87.44 213 TYR A CA 1
ATOM 1789 C C . TYR A 1 213 ? 1.737 16.995 1.558 1.00 87.44 213 TYR A C 1
ATOM 1791 O O . TYR A 1 213 ? 2.343 16.902 0.494 1.00 87.44 213 TYR A O 1
ATOM 1799 N N . LYS A 1 214 ? 2.235 17.683 2.594 1.00 89.94 214 LYS A N 1
ATOM 1800 C CA . LYS A 1 214 ? 3.528 18.378 2.538 1.00 89.94 214 LYS A CA 1
ATOM 1801 C C . LYS A 1 214 ? 4.681 17.418 2.232 1.00 89.94 214 LYS A C 1
ATOM 1803 O O . LYS A 1 214 ? 5.535 17.731 1.405 1.00 89.94 214 LYS A O 1
ATOM 1808 N N . GLU A 1 215 ? 4.733 16.268 2.904 1.00 90.75 215 GLU A N 1
ATOM 1809 C CA . GLU A 1 215 ? 5.770 15.265 2.645 1.00 90.75 215 GLU A CA 1
ATOM 1810 C C . GLU A 1 215 ? 5.597 14.605 1.276 1.00 90.75 215 GLU A C 1
ATOM 1812 O O . GLU A 1 215 ? 6.600 14.337 0.624 1.00 90.75 215 GLU A O 1
ATOM 1817 N N . PHE A 1 216 ? 4.362 14.382 0.817 1.00 90.69 216 PHE A N 1
ATOM 1818 C CA . PHE A 1 216 ? 4.089 13.897 -0.534 1.00 90.69 216 PHE A CA 1
ATOM 1819 C C . PHE A 1 216 ? 4.652 14.849 -1.598 1.00 90.69 216 PHE A C 1
ATOM 1821 O O . PHE A 1 216 ? 5.458 14.411 -2.417 1.00 90.69 216 PHE A O 1
ATOM 1828 N N . SER A 1 217 ? 4.319 16.146 -1.542 1.00 89.31 217 SER A N 1
ATOM 1829 C CA . SER A 1 217 ? 4.853 17.151 -2.474 1.00 89.31 217 SER A CA 1
ATOM 1830 C C . SER A 1 217 ? 6.380 17.205 -2.434 1.00 89.31 217 SER A C 1
ATOM 1832 O O . SER A 1 217 ? 7.018 17.112 -3.477 1.00 89.31 217 SER A O 1
ATOM 1834 N N . ARG A 1 218 ? 6.976 17.246 -1.233 1.00 91.00 218 ARG A N 1
ATOM 1835 C CA . ARG A 1 218 ? 8.438 17.264 -1.063 1.00 91.00 218 ARG A CA 1
ATOM 1836 C C . ARG A 1 218 ? 9.112 16.038 -1.681 1.00 91.00 218 ARG A C 1
ATOM 1838 O O . ARG A 1 218 ? 10.162 16.167 -2.303 1.00 91.00 218 ARG A O 1
ATOM 1845 N N . LEU A 1 219 ? 8.563 14.843 -1.454 1.00 91.25 219 LEU A N 1
ATOM 1846 C CA . LEU A 1 219 ? 9.126 13.605 -1.994 1.00 91.25 219 LEU A CA 1
ATOM 1847 C C . LEU A 1 219 ? 9.004 13.559 -3.518 1.00 91.25 219 LEU A C 1
ATOM 1849 O O . LEU A 1 219 ? 9.949 13.132 -4.172 1.00 91.25 219 LEU A O 1
ATOM 1853 N N . LEU A 1 220 ? 7.884 14.021 -4.075 1.00 89.62 220 LEU A N 1
ATOM 1854 C CA . LEU A 1 220 ? 7.678 14.049 -5.520 1.00 89.62 220 LEU A CA 1
ATOM 1855 C C . LEU A 1 220 ? 8.604 15.062 -6.210 1.00 89.62 220 LEU A C 1
ATOM 1857 O O . LEU A 1 220 ? 9.253 14.705 -7.186 1.00 89.62 220 LEU A O 1
ATOM 1861 N N . GLU A 1 221 ? 8.737 16.276 -5.665 1.00 89.56 221 GLU A N 1
ATOM 1862 C CA . GLU A 1 221 ? 9.694 17.293 -6.137 1.00 89.56 221 GLU A CA 1
ATOM 1863 C C . GLU A 1 221 ? 11.133 16.770 -6.079 1.00 89.56 221 GLU A C 1
ATOM 1865 O O . GLU A 1 221 ? 11.890 16.871 -7.043 1.00 89.56 221 GLU A O 1
ATOM 1870 N N . ALA A 1 222 ? 11.507 16.133 -4.964 1.00 88.12 222 ALA A N 1
ATOM 1871 C CA . ALA A 1 222 ? 12.813 15.500 -4.847 1.00 88.12 222 ALA A CA 1
ATOM 1872 C C . ALA A 1 222 ? 13.013 14.432 -5.929 1.00 88.12 222 ALA A C 1
ATOM 1874 O O . ALA A 1 222 ? 14.101 14.334 -6.484 1.00 88.12 222 ALA A O 1
ATOM 1875 N N . PHE A 1 223 ? 11.977 13.654 -6.244 1.00 85.81 223 PHE A N 1
ATOM 1876 C CA . PHE A 1 223 ? 12.036 12.602 -7.253 1.00 85.81 223 PHE A CA 1
ATOM 1877 C C . PHE A 1 223 ? 12.113 13.152 -8.687 1.00 85.81 223 PHE A C 1
ATOM 1879 O O . PHE A 1 223 ? 12.842 12.594 -9.505 1.00 85.81 223 PHE A O 1
ATOM 1886 N N . GLN A 1 224 ? 11.463 14.288 -8.973 1.00 88.56 224 GLN A N 1
ATOM 1887 C CA . GLN A 1 224 ? 11.555 14.987 -10.264 1.00 88.56 224 GLN A CA 1
ATOM 1888 C C . GLN A 1 224 ? 13.002 15.349 -10.634 1.00 88.56 224 GLN A C 1
ATOM 1890 O O . GLN A 1 224 ? 13.388 15.239 -11.796 1.00 88.56 224 GLN A O 1
ATOM 1895 N N . HIS A 1 225 ? 13.834 15.715 -9.653 1.00 90.19 225 HIS A N 1
ATOM 1896 C CA . HIS A 1 225 ? 15.243 16.048 -9.892 1.00 90.19 225 HIS A CA 1
ATOM 1897 C C . HIS A 1 225 ? 16.097 14.874 -10.387 1.00 90.19 225 HIS A C 1
ATOM 1899 O O . HIS A 1 225 ? 17.155 15.109 -10.965 1.00 90.19 225 HIS A O 1
ATOM 1905 N N . TYR A 1 226 ? 15.647 13.635 -10.180 1.00 90.88 226 TYR A N 1
ATOM 1906 C CA . TYR A 1 226 ? 16.393 12.429 -10.542 1.00 90.88 226 TYR A CA 1
ATOM 1907 C C . TYR A 1 226 ? 15.806 11.691 -11.752 1.00 90.88 226 TYR A C 1
ATOM 1909 O O . TYR A 1 226 ? 16.276 10.606 -12.082 1.00 90.88 226 TYR A O 1
ATOM 1917 N N . LEU A 1 227 ? 14.805 12.257 -12.440 1.00 91.31 227 LEU A N 1
ATOM 1918 C CA . LEU A 1 227 ? 14.141 11.593 -13.570 1.00 91.31 227 LEU A CA 1
ATOM 1919 C C . LEU A 1 227 ? 15.104 11.191 -14.691 1.00 91.31 227 LEU A C 1
ATOM 1921 O O . LEU A 1 227 ? 14.974 10.105 -15.247 1.00 91.31 227 LEU A O 1
ATOM 1925 N N . SER A 1 228 ? 16.094 12.035 -14.989 1.00 90.88 228 SER A N 1
ATOM 1926 C CA . SER A 1 228 ? 17.108 11.769 -16.017 1.00 90.88 228 SER A CA 1
ATOM 1927 C C . SER A 1 228 ? 18.063 10.626 -15.662 1.00 90.88 228 SER A C 1
ATOM 1929 O O . SER A 1 228 ? 18.770 10.130 -16.535 1.00 90.88 228 SER A O 1
ATOM 1931 N N . GLU A 1 229 ? 18.096 10.205 -14.397 1.00 93.75 229 GLU A N 1
ATOM 1932 C CA . GLU A 1 229 ? 18.935 9.107 -13.916 1.00 93.75 229 GLU A CA 1
ATOM 1933 C C . GLU A 1 229 ? 18.201 7.758 -13.918 1.00 93.75 229 GLU A C 1
ATOM 1935 O O . GLU A 1 229 ? 18.818 6.718 -13.682 1.00 93.75 229 GLU A O 1
ATOM 1940 N N . ILE A 1 230 ? 16.889 7.757 -14.173 1.00 95.12 230 ILE A N 1
ATOM 1941 C CA . ILE A 1 230 ? 16.085 6.539 -14.264 1.00 95.12 230 ILE A CA 1
ATOM 1942 C C . ILE A 1 230 ? 16.254 5.958 -15.666 1.00 95.12 230 ILE A C 1
ATOM 1944 O O . ILE A 1 230 ? 15.792 6.529 -16.654 1.00 95.12 230 ILE A O 1
ATOM 1948 N N . PHE A 1 231 ? 16.892 4.793 -15.749 1.00 95.81 231 PHE A N 1
ATOM 1949 C CA . PHE A 1 231 ? 17.011 4.064 -17.004 1.00 95.81 231 PHE A CA 1
ATOM 1950 C C . PHE A 1 231 ? 15.712 3.315 -17.327 1.00 95.81 231 PHE A C 1
ATOM 1952 O O . PHE A 1 231 ? 15.182 2.573 -16.496 1.00 95.81 231 PHE A O 1
ATOM 1959 N N . LEU A 1 232 ? 15.227 3.478 -18.556 1.00 96.75 232 LEU A N 1
ATOM 1960 C CA . LEU A 1 232 ? 14.080 2.769 -19.119 1.00 96.75 232 LEU A CA 1
ATOM 1961 C C . LEU A 1 232 ? 14.415 2.328 -20.560 1.00 96.75 232 LEU A C 1
ATOM 1963 O O . LEU A 1 232 ? 15.247 2.960 -21.217 1.00 96.75 232 LEU A O 1
ATOM 1967 N N . PRO A 1 233 ? 13.804 1.242 -21.066 1.00 96.00 233 PRO A N 1
ATOM 1968 C CA . PRO A 1 233 ? 14.112 0.700 -22.390 1.00 96.00 233 PRO A CA 1
ATOM 1969 C C . PRO A 1 233 ? 13.597 1.588 -23.537 1.00 96.00 233 PRO A C 1
ATOM 1971 O O . PRO A 1 233 ? 12.672 2.375 -23.359 1.00 96.00 233 PRO A O 1
ATOM 1974 N N . ASP A 1 234 ? 14.160 1.402 -24.738 1.00 95.75 234 ASP A N 1
ATOM 1975 C CA . ASP A 1 234 ? 13.684 2.006 -26.004 1.00 95.75 234 ASP A CA 1
ATOM 1976 C C . ASP A 1 234 ? 13.531 3.544 -25.954 1.00 95.75 234 ASP A C 1
ATOM 1978 O O . ASP A 1 234 ? 12.565 4.122 -26.464 1.00 95.75 234 ASP A O 1
ATOM 1982 N N . ASP A 1 235 ? 14.481 4.221 -25.300 1.00 94.81 235 ASP A N 1
ATOM 1983 C CA . ASP A 1 235 ? 14.499 5.675 -25.060 1.00 94.81 235 ASP A CA 1
ATOM 1984 C C . ASP A 1 235 ? 13.198 6.215 -24.430 1.00 94.81 235 ASP A C 1
ATOM 1986 O O . ASP A 1 235 ? 12.807 7.373 -24.645 1.00 94.81 235 ASP A O 1
ATOM 1990 N N . LEU A 1 236 ? 12.470 5.361 -23.707 1.00 96.81 236 LEU A N 1
ATOM 1991 C CA . LEU A 1 236 ? 11.371 5.783 -22.855 1.00 96.81 236 LEU A CA 1
ATOM 1992 C C . LEU A 1 236 ? 11.952 6.661 -21.745 1.00 96.81 236 LEU A C 1
ATOM 1994 O O . LEU A 1 236 ? 12.958 6.317 -21.136 1.00 96.81 236 LEU A O 1
ATOM 1998 N N . ILE A 1 237 ? 11.317 7.791 -21.466 1.00 96.00 237 ILE A N 1
ATOM 1999 C CA . ILE A 1 237 ? 11.657 8.629 -20.315 1.00 96.00 237 ILE A CA 1
ATOM 2000 C C . ILE A 1 237 ? 10.384 9.031 -19.588 1.00 96.00 237 ILE A C 1
ATOM 2002 O O . ILE A 1 237 ? 9.341 9.256 -20.212 1.00 96.00 237 ILE A O 1
ATOM 2006 N N . ILE A 1 238 ? 10.485 9.144 -18.267 1.00 96.00 238 ILE A N 1
ATOM 2007 C CA . ILE A 1 238 ? 9.474 9.823 -17.460 1.00 96.00 238 ILE A CA 1
ATOM 2008 C C . ILE A 1 238 ? 9.730 11.319 -17.612 1.00 96.00 238 ILE A C 1
ATOM 2010 O O . ILE A 1 238 ? 10.812 11.803 -17.285 1.00 96.00 238 ILE A O 1
ATOM 2014 N N . THR A 1 239 ? 8.752 12.039 -18.148 1.00 94.06 239 THR A N 1
ATOM 2015 C CA . THR A 1 239 ? 8.873 13.474 -18.419 1.00 94.06 239 THR A CA 1
ATOM 2016 C C . THR A 1 239 ? 8.430 14.315 -17.237 1.00 94.06 239 THR A C 1
ATOM 2018 O O . THR A 1 239 ? 8.989 15.385 -17.024 1.00 94.06 239 THR A O 1
ATOM 2021 N N . ASP A 1 240 ? 7.422 13.856 -16.491 1.00 91.44 240 ASP A N 1
ATOM 2022 C CA . ASP A 1 240 ? 6.885 14.583 -15.343 1.00 91.44 240 ASP A CA 1
ATOM 2023 C C . ASP A 1 240 ? 6.010 13.686 -14.449 1.00 91.44 240 ASP A C 1
ATOM 2025 O O . ASP A 1 240 ? 5.623 12.576 -14.829 1.00 91.44 240 ASP A O 1
ATOM 2029 N N . PHE A 1 241 ? 5.646 14.210 -13.280 1.00 90.06 241 PHE A N 1
ATOM 2030 C CA . PHE A 1 241 ? 4.574 13.704 -12.438 1.00 90.06 241 PHE A CA 1
ATOM 2031 C C . PHE A 1 241 ? 3.435 14.720 -12.369 1.00 90.06 241 PHE A C 1
ATOM 2033 O O . PHE A 1 241 ? 3.542 15.761 -11.721 1.00 90.06 241 PHE A O 1
ATOM 2040 N N . TYR A 1 242 ? 2.310 14.408 -13.006 1.00 84.31 242 TYR A N 1
ATOM 2041 C CA . TYR A 1 242 ? 1.167 15.310 -13.028 1.00 84.31 242 TYR A CA 1
ATOM 2042 C C . TYR A 1 242 ? 0.298 15.131 -11.773 1.00 84.31 242 TYR A C 1
ATOM 2044 O O . TYR A 1 242 ? -0.262 14.058 -11.519 1.00 84.31 242 TYR A O 1
ATOM 2052 N N . PHE A 1 243 ? 0.187 16.193 -10.969 1.00 71.88 243 PHE A N 1
ATOM 2053 C CA . PHE A 1 243 ? -0.584 16.191 -9.726 1.00 71.88 243 PHE A CA 1
ATOM 2054 C C . PHE A 1 243 ? -2.080 16.019 -9.990 1.00 71.88 243 PHE A C 1
ATOM 2056 O O . PHE A 1 243 ? -2.743 16.876 -10.573 1.00 71.88 243 PHE A O 1
ATOM 2063 N N . SER A 1 244 ? -2.638 14.937 -9.455 1.00 60.88 244 SER A N 1
ATOM 2064 C CA . SER A 1 244 ? -4.071 14.681 -9.489 1.00 60.88 244 SER A CA 1
ATOM 2065 C C . SER A 1 244 ? -4.736 15.187 -8.208 1.00 60.88 244 SER A C 1
ATOM 2067 O O . SER A 1 244 ? -5.167 14.399 -7.368 1.00 60.88 244 SER A O 1
ATOM 2069 N N . ASN A 1 245 ? -4.866 16.509 -8.054 1.00 68.25 245 ASN A N 1
ATOM 2070 C CA . ASN A 1 245 ? -5.890 17.023 -7.138 1.00 68.25 245 ASN A CA 1
ATOM 2071 C C . ASN A 1 245 ? -7.258 16.536 -7.633 1.00 68.25 245 ASN A C 1
ATOM 2073 O O . ASN A 1 245 ? -7.483 16.473 -8.840 1.00 68.25 245 ASN A O 1
ATOM 2077 N N . LEU A 1 246 ? -8.151 16.153 -6.720 1.00 67.81 246 LEU A N 1
ATOM 2078 C CA . LEU A 1 246 ? -9.528 15.830 -7.082 1.00 67.81 246 LEU A CA 1
ATOM 2079 C C . LEU A 1 246 ? -10.438 17.048 -6.867 1.00 67.81 246 LEU A C 1
ATOM 2081 O O . LEU A 1 246 ? -10.323 17.698 -5.822 1.00 67.81 246 LEU A O 1
ATOM 2085 N N . PRO A 1 247 ? -11.378 17.313 -7.791 1.00 76.75 247 PRO A N 1
ATOM 2086 C CA . PRO A 1 247 ? -11.530 16.666 -9.101 1.00 76.75 247 PRO A CA 1
ATOM 2087 C C . PRO A 1 247 ? -10.483 17.145 -10.129 1.00 76.75 247 PRO A C 1
ATOM 2089 O O . PRO A 1 247 ? -9.941 18.242 -10.015 1.00 76.75 247 PRO A O 1
ATOM 2092 N N . ASN A 1 248 ? -10.236 16.339 -11.165 1.00 76.44 248 ASN A N 1
ATOM 2093 C CA . ASN A 1 248 ? -9.429 16.703 -12.336 1.00 76.44 248 ASN A CA 1
ATOM 2094 C C . ASN A 1 248 ? -10.010 16.117 -13.637 1.00 76.44 248 ASN A C 1
ATOM 2096 O O . ASN A 1 248 ? -11.088 15.517 -13.640 1.00 76.44 248 ASN A O 1
ATOM 2100 N N . LEU A 1 249 ? -9.278 16.286 -14.746 1.00 79.31 249 LEU A N 1
ATOM 2101 C CA . LEU A 1 249 ? -9.663 15.815 -16.082 1.00 79.31 249 LEU A CA 1
ATOM 2102 C C . LEU A 1 249 ? -9.975 14.308 -16.137 1.00 79.31 249 LEU A C 1
ATOM 2104 O O . LEU A 1 249 ? -10.835 13.885 -16.910 1.00 79.31 249 LEU A O 1
ATOM 2108 N N . TYR A 1 250 ? -9.295 13.505 -15.318 1.00 80.50 250 TYR A N 1
ATOM 2109 C CA . TYR A 1 250 ? -9.438 12.053 -15.279 1.00 80.50 250 TYR A CA 1
ATOM 2110 C C . TYR A 1 250 ? -10.461 11.586 -14.242 1.00 80.50 250 TYR A C 1
ATOM 2112 O O . TYR A 1 250 ? -11.193 10.624 -14.490 1.00 80.50 250 TYR A O 1
ATOM 2120 N N . PHE A 1 251 ? -10.563 12.263 -13.096 1.00 81.44 251 PHE A N 1
ATOM 2121 C CA . PHE A 1 251 ? -11.335 11.790 -11.942 1.00 81.44 251 PHE A CA 1
ATOM 2122 C C . PHE A 1 251 ? -12.265 12.867 -11.365 1.00 81.44 251 PHE A C 1
ATOM 2124 O O . PHE A 1 251 ? -11.837 13.970 -11.032 1.00 81.44 251 PHE A O 1
ATOM 2131 N N . LYS A 1 252 ? -13.551 12.523 -11.236 1.00 81.25 252 LYS A N 1
ATOM 2132 C CA . LYS A 1 252 ? -14.603 13.368 -10.653 1.00 81.25 252 LYS A CA 1
ATOM 2133 C C . LYS A 1 252 ? -14.759 13.040 -9.177 1.00 81.25 252 LYS A C 1
ATOM 2135 O O . LYS A 1 252 ? -14.664 11.877 -8.786 1.00 81.25 252 LYS A O 1
ATOM 2140 N N . ASP A 1 253 ? -15.065 14.045 -8.375 1.00 79.38 253 ASP A N 1
ATOM 2141 C CA . ASP A 1 253 ? -15.584 13.847 -7.035 1.00 79.38 253 ASP A CA 1
ATOM 2142 C C . ASP A 1 253 ? -17.084 13.543 -7.118 1.00 79.38 253 ASP A C 1
ATOM 2144 O O . ASP A 1 253 ? -17.892 14.323 -7.616 1.00 79.38 253 ASP A O 1
ATOM 2148 N N . ILE A 1 254 ? -17.472 12.354 -6.662 1.00 82.94 254 ILE A N 1
ATOM 2149 C CA . ILE A 1 254 ? -18.881 11.984 -6.537 1.00 82.94 254 ILE A CA 1
ATOM 2150 C C . ILE A 1 254 ? -19.244 12.106 -5.067 1.00 82.94 254 ILE A C 1
ATOM 2152 O O . ILE A 1 254 ? -18.715 11.387 -4.217 1.00 82.94 254 ILE A O 1
ATOM 2156 N N . LEU A 1 255 ? -20.169 13.013 -4.766 1.00 84.06 255 LEU A N 1
ATOM 2157 C CA . LEU A 1 255 ? -20.739 13.107 -3.434 1.00 84.06 255 LEU A CA 1
ATOM 2158 C C . LEU A 1 255 ? -21.718 11.948 -3.233 1.00 84.06 255 LEU A C 1
ATOM 2160 O O . LEU A 1 255 ? -22.797 11.909 -3.822 1.00 84.06 255 LEU A O 1
ATOM 2164 N N . ILE A 1 256 ? -21.332 10.993 -2.392 1.00 85.50 256 ILE A N 1
ATOM 2165 C CA . ILE A 1 256 ? -22.222 9.921 -1.951 1.00 85.50 256 ILE A CA 1
ATOM 2166 C C . ILE A 1 256 ? -22.959 10.424 -0.712 1.00 85.50 256 ILE A C 1
ATOM 2168 O O . ILE A 1 256 ? -22.345 10.744 0.309 1.00 85.50 256 ILE A O 1
ATOM 2172 N N . ASN A 1 257 ? -24.285 10.506 -0.804 1.00 84.62 257 ASN A N 1
ATOM 2173 C CA . ASN A 1 257 ? -25.117 10.877 0.333 1.00 84.62 257 ASN A CA 1
ATOM 2174 C C . ASN A 1 257 ? -24.957 9.857 1.463 1.00 84.62 257 ASN A C 1
ATOM 2176 O O . ASN A 1 257 ? -24.817 8.656 1.224 1.00 84.62 257 ASN A O 1
ATOM 2180 N N . LYS A 1 258 ? -25.017 10.335 2.710 1.00 83.56 258 LYS A N 1
ATOM 2181 C CA . LYS A 1 258 ? -25.046 9.438 3.868 1.00 83.56 258 LYS A CA 1
ATOM 2182 C C . LYS A 1 258 ? -26.213 8.454 3.707 1.00 83.56 258 LYS A C 1
ATOM 2184 O O . LYS A 1 258 ? -27.306 8.893 3.343 1.00 83.56 258 LYS A O 1
ATOM 2189 N N . PRO A 1 259 ? -26.008 7.154 3.973 1.00 84.81 259 PRO A N 1
ATOM 2190 C CA . PRO A 1 259 ? -27.094 6.191 3.906 1.00 84.81 259 PRO A CA 1
ATOM 2191 C C . PRO A 1 259 ? -28.177 6.561 4.923 1.00 84.81 259 PRO A C 1
ATOM 2193 O O . PRO A 1 259 ? -27.879 6.965 6.049 1.00 84.81 259 PRO A O 1
ATOM 2196 N N . ASN A 1 260 ? -29.435 6.408 4.518 1.00 87.19 260 ASN A N 1
ATOM 2197 C CA . ASN A 1 260 ? -30.570 6.579 5.413 1.00 87.19 260 ASN A CA 1
ATOM 2198 C C . ASN A 1 260 ? -30.791 5.292 6.206 1.00 87.19 260 ASN A C 1
ATOM 2200 O O . ASN A 1 260 ? -30.858 4.205 5.631 1.00 87.19 260 ASN A O 1
ATOM 2204 N N . TYR A 1 261 ? -30.949 5.424 7.520 1.00 89.12 261 TYR A N 1
ATOM 2205 C CA . TYR A 1 261 ? -31.430 4.331 8.353 1.00 89.12 261 TYR A CA 1
ATOM 2206 C C . TYR A 1 261 ? -32.951 4.272 8.278 1.00 89.12 261 TYR A C 1
ATOM 2208 O O . TYR A 1 261 ? -33.630 5.283 8.472 1.00 89.12 261 TYR A O 1
ATOM 2216 N N . TYR A 1 262 ? -33.464 3.076 8.010 1.00 91.50 262 TYR A N 1
ATOM 2217 C CA . TYR A 1 262 ? -34.890 2.793 8.017 1.00 91.50 262 TYR A CA 1
ATOM 2218 C C . TYR A 1 262 ? -35.251 2.024 9.283 1.00 91.50 262 TYR A C 1
ATOM 2220 O O . TYR A 1 262 ? -34.594 1.050 9.655 1.00 91.50 262 TYR A O 1
ATOM 2228 N N . PHE A 1 263 ? -36.313 2.480 9.924 1.00 93.31 263 PHE A N 1
ATOM 2229 C CA . PHE A 1 263 ? -36.876 1.948 11.155 1.00 93.31 263 PHE A CA 1
ATOM 2230 C C . PHE A 1 263 ? -38.266 1.375 10.877 1.00 93.31 263 PHE A C 1
ATOM 2232 O O . PHE A 1 263 ? -38.705 1.322 9.725 1.00 93.31 263 PHE A O 1
ATOM 2239 N N . LEU A 1 264 ? -38.967 0.944 11.927 1.00 92.56 264 LEU A N 1
ATOM 2240 C CA . LEU A 1 264 ? -40.304 0.368 11.812 1.00 92.56 264 LEU A CA 1
ATOM 2241 C C . LEU A 1 264 ? -41.206 1.199 10.879 1.00 92.56 264 LEU A C 1
ATOM 2243 O O . LEU A 1 264 ? -41.292 2.423 11.003 1.00 92.56 264 LEU A O 1
ATOM 2247 N N . ASN A 1 265 ? -41.894 0.520 9.956 1.00 92.06 265 ASN A N 1
ATOM 2248 C CA . ASN A 1 265 ? -42.763 1.125 8.938 1.00 92.06 265 ASN A CA 1
ATOM 2249 C C . ASN A 1 265 ? -42.045 2.116 8.003 1.00 92.06 265 ASN A C 1
ATOM 2251 O O . ASN A 1 265 ? -42.612 3.148 7.650 1.00 92.06 265 ASN A O 1
ATOM 2255 N N . ASN A 1 266 ? -40.801 1.817 7.608 1.00 92.56 266 ASN A N 1
ATOM 2256 C CA . ASN A 1 266 ? -39.978 2.650 6.721 1.00 92.56 266 ASN A CA 1
ATOM 2257 C C . ASN A 1 266 ? -39.749 4.082 7.233 1.00 92.56 266 ASN A C 1
ATOM 2259 O O . ASN A 1 266 ? -39.448 4.985 6.452 1.00 92.56 266 ASN A O 1
ATOM 2263 N N . ARG A 1 267 ? -39.876 4.311 8.545 1.00 92.38 267 ARG A N 1
ATOM 2264 C CA . ARG A 1 267 ? -39.584 5.619 9.136 1.00 92.38 267 ARG A CA 1
ATOM 2265 C C . ARG A 1 267 ? -38.096 5.916 9.024 1.00 92.38 267 ARG A C 1
ATOM 2267 O O . ARG A 1 267 ? -37.267 5.033 9.224 1.00 92.38 267 ARG A O 1
ATOM 2274 N N . THR A 1 268 ? -37.764 7.169 8.757 1.00 91.19 268 THR A N 1
ATOM 2275 C CA . THR A 1 268 ? -36.388 7.670 8.723 1.00 91.19 268 THR A CA 1
ATOM 2276 C C . THR A 1 268 ? -36.240 8.818 9.716 1.00 91.19 268 THR A C 1
ATOM 2278 O O . THR A 1 268 ? -37.225 9.424 10.141 1.00 91.19 268 THR A O 1
ATOM 2281 N N . GLY A 1 269 ? -35.006 9.103 10.130 1.00 85.44 269 GLY A N 1
ATOM 2282 C CA . GLY A 1 269 ? -34.710 10.181 11.069 1.00 85.44 269 GLY A CA 1
ATOM 2283 C C . GLY A 1 269 ? -33.340 10.802 10.828 1.00 85.44 269 GLY A C 1
ATOM 2284 O O . GLY A 1 269 ? -32.486 10.225 10.154 1.00 85.44 269 GLY A O 1
ATOM 2285 N N . SER A 1 270 ? -33.111 11.977 11.416 1.00 82.31 270 SER A N 1
ATOM 2286 C CA . SER A 1 270 ? -31.817 12.673 11.427 1.00 82.31 270 SER A CA 1
ATOM 2287 C C . SER A 1 270 ? -31.162 12.602 12.818 1.00 82.31 270 SER A C 1
ATOM 2289 O O . SER A 1 270 ? -31.845 12.429 13.828 1.00 82.31 270 SER A O 1
ATOM 2291 N N . GLY A 1 271 ? -29.826 12.604 12.893 1.00 83.56 271 GLY A N 1
ATOM 2292 C CA . GLY A 1 271 ? -29.076 12.504 14.160 1.00 83.56 271 GLY A CA 1
ATOM 2293 C C . GLY A 1 271 ? -28.446 11.133 14.462 1.00 83.56 271 GLY A C 1
ATOM 2294 O O . GLY A 1 271 ? -28.178 10.341 13.564 1.00 83.56 271 GLY A O 1
ATOM 2295 N N . TYR A 1 272 ? -28.127 10.887 15.738 1.00 85.00 272 TYR A N 1
ATOM 2296 C CA . TYR A 1 272 ? -27.412 9.681 16.176 1.00 85.00 272 TYR A CA 1
ATOM 2297 C C . TYR A 1 272 ? -28.291 8.428 16.118 1.00 85.00 272 TYR A C 1
ATOM 2299 O O . TYR A 1 272 ? -29.394 8.418 16.666 1.00 85.00 272 TYR A O 1
ATOM 2307 N N . TYR A 1 273 ? -27.749 7.344 15.556 1.00 87.75 273 TYR A N 1
ATOM 2308 C CA . TYR A 1 273 ? -28.446 6.064 15.378 1.00 87.75 273 TYR A CA 1
ATOM 2309 C C . TYR A 1 273 ? -29.131 5.559 16.657 1.00 87.75 273 TYR A C 1
ATOM 2311 O O . TYR A 1 273 ? -30.313 5.243 16.630 1.00 87.75 273 TYR A O 1
ATOM 2319 N N . ASN A 1 274 ? -28.438 5.558 17.802 1.00 85.81 274 ASN A N 1
ATOM 2320 C CA . ASN A 1 274 ? -29.010 5.058 19.061 1.00 85.81 274 ASN A CA 1
ATOM 2321 C C . ASN A 1 274 ? -30.234 5.865 19.526 1.00 85.81 274 ASN A C 1
ATOM 2323 O O . ASN A 1 274 ? -31.177 5.298 20.073 1.00 85.81 274 ASN A O 1
ATOM 2327 N N . LYS A 1 275 ? -30.244 7.183 19.284 1.00 87.75 275 LYS A N 1
ATOM 2328 C CA . LYS A 1 275 ? -31.395 8.037 19.605 1.00 87.75 275 LYS A CA 1
ATOM 2329 C C . LYS A 1 275 ? -32.578 7.699 18.696 1.00 87.75 275 LYS A C 1
ATOM 2331 O O . LYS A 1 275 ? -33.689 7.511 19.179 1.00 87.75 275 LYS A O 1
ATOM 2336 N N . GLN A 1 276 ? -32.315 7.545 17.401 1.00 90.00 276 GLN A N 1
ATOM 2337 C CA . GLN A 1 276 ? -33.332 7.170 16.419 1.00 90.00 276 GLN A CA 1
ATOM 2338 C C . GLN A 1 276 ? -33.896 5.773 16.674 1.00 90.00 276 GLN A C 1
ATOM 2340 O O . GLN A 1 276 ? -35.100 5.583 16.583 1.00 90.00 276 GLN A O 1
ATOM 2345 N N . LEU A 1 277 ? -33.055 4.810 17.051 1.00 89.69 277 LEU A N 1
ATOM 2346 C CA . LEU A 1 277 ? -33.472 3.454 17.399 1.00 89.69 277 LEU A CA 1
ATOM 2347 C C . LEU A 1 277 ? -34.487 3.466 18.554 1.00 89.69 277 LEU A C 1
ATOM 2349 O O . LEU A 1 277 ? -35.524 2.805 18.484 1.00 89.69 277 LEU A O 1
ATOM 2353 N N . LYS A 1 278 ? -34.228 4.291 19.574 1.00 88.94 278 LYS A N 1
ATOM 2354 C CA . LYS A 1 278 ? -35.134 4.509 20.704 1.00 88.94 278 LYS A CA 1
ATOM 2355 C C . LYS A 1 278 ? -36.435 5.210 20.294 1.00 88.94 278 LYS A C 1
ATOM 2357 O O . LYS A 1 278 ? -3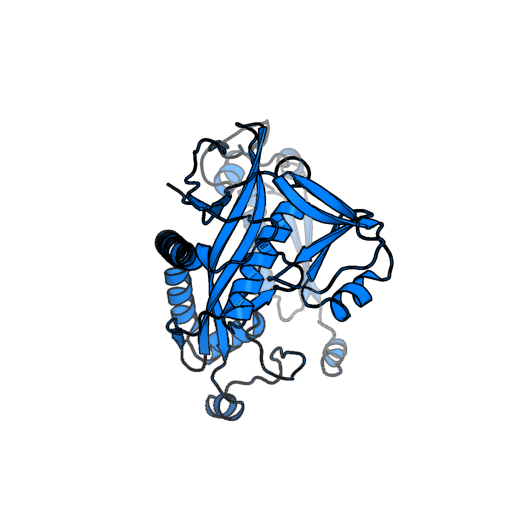7.500 4.797 20.732 1.00 88.94 278 LYS A O 1
ATOM 2362 N N . GLU A 1 279 ? -36.377 6.253 19.473 1.00 91.12 279 GLU A N 1
ATOM 2363 C CA . GLU A 1 279 ? -37.552 7.075 19.134 1.00 91.12 279 GLU A CA 1
ATOM 2364 C C . GLU A 1 279 ? -38.430 6.461 18.031 1.00 91.12 279 GLU A C 1
ATOM 2366 O O . GLU A 1 279 ? -39.658 6.512 18.102 1.00 91.12 279 GLU A O 1
ATOM 2371 N N . LEU A 1 280 ? -37.810 5.861 17.014 1.00 93.38 280 LEU A N 1
ATOM 2372 C CA . LEU A 1 280 ? -38.471 5.374 15.800 1.00 93.38 280 LEU A CA 1
ATOM 2373 C C . LEU A 1 280 ? -38.731 3.865 15.801 1.00 93.38 280 LEU A C 1
ATOM 2375 O O . LEU A 1 280 ? -39.507 3.407 14.965 1.00 93.38 280 LEU A O 1
ATOM 2379 N N . LYS A 1 281 ? -38.163 3.141 16.778 1.00 92.50 281 LYS A N 1
ATOM 2380 C CA . LYS A 1 281 ? -38.285 1.691 17.009 1.00 92.50 281 LYS A CA 1
ATOM 2381 C C . LYS A 1 281 ? -37.644 0.828 15.903 1.00 92.50 281 LYS A C 1
ATOM 2383 O O . LYS A 1 281 ? -37.783 1.122 14.717 1.00 92.50 281 LYS A O 1
ATOM 2388 N N . PRO A 1 282 ? -36.952 -0.274 16.244 1.00 90.75 282 PRO A N 1
ATOM 2389 C CA . PRO A 1 282 ? -36.395 -1.173 15.231 1.00 90.75 282 PRO A CA 1
ATOM 2390 C C . PRO A 1 282 ? -37.492 -1.885 14.428 1.00 90.75 282 PRO A C 1
ATOM 2392 O O . PRO A 1 282 ? -38.609 -2.053 14.906 1.00 90.75 282 PRO A O 1
ATOM 2395 N N . TYR A 1 283 ? -37.157 -2.408 13.245 1.00 90.88 283 TYR A N 1
ATOM 2396 C CA . TYR A 1 283 ? -38.067 -3.280 12.483 1.00 90.88 283 TYR A CA 1
ATOM 2397 C C . TYR A 1 283 ? -38.529 -4.510 13.266 1.00 90.88 283 TYR A C 1
ATOM 2399 O O . TYR A 1 283 ? -39.656 -4.963 13.101 1.00 90.88 283 TYR A O 1
ATOM 2407 N N . SER A 1 284 ? -37.674 -5.027 14.148 1.00 86.62 284 SER A N 1
ATOM 2408 C CA . SER A 1 284 ? -37.997 -6.151 15.022 1.00 86.62 284 SER A CA 1
ATOM 2409 C C . SER A 1 284 ? -38.946 -5.785 16.168 1.00 86.62 284 SER A C 1
ATOM 2411 O O . SER A 1 284 ? -39.327 -6.666 16.930 1.00 86.62 284 SER A O 1
ATOM 2413 N N . PHE A 1 285 ? -39.349 -4.519 16.309 1.00 90.00 285 PHE A N 1
ATOM 2414 C CA . PHE A 1 285 ? -40.193 -4.056 17.409 1.00 90.00 285 PHE A CA 1
ATOM 2415 C C . PHE A 1 285 ? -41.471 -4.883 17.573 1.00 90.00 285 PHE A C 1
ATOM 2417 O O . PHE A 1 285 ? -41.757 -5.333 18.677 1.00 90.00 285 PHE A O 1
ATOM 2424 N N . SER A 1 286 ? -42.194 -5.139 16.480 1.00 84.94 286 SER A N 1
ATOM 2425 C CA . SER A 1 286 ? -43.437 -5.923 16.508 1.00 84.94 286 SER A CA 1
ATOM 2426 C C . SER A 1 286 ? -43.221 -7.366 16.971 1.00 84.94 286 SER A C 1
ATOM 2428 O O . SER A 1 286 ? -44.118 -7.972 17.549 1.00 84.94 286 SER A O 1
ATOM 2430 N N . ILE A 1 287 ? -42.022 -7.908 16.748 1.00 83.12 287 ILE A N 1
ATOM 2431 C CA . ILE A 1 287 ? -41.628 -9.238 17.212 1.00 83.12 287 ILE A CA 1
ATOM 2432 C C . ILE A 1 287 ? -41.368 -9.203 18.723 1.00 83.12 287 ILE A C 1
ATOM 2434 O O . ILE A 1 287 ? -41.785 -10.111 19.432 1.00 83.12 287 ILE A O 1
ATOM 2438 N N . PHE A 1 288 ? -40.714 -8.157 19.232 1.00 83.44 288 PHE A N 1
ATOM 2439 C CA . PHE A 1 288 ? -40.321 -8.079 20.641 1.00 83.44 288 PHE A CA 1
ATOM 2440 C C . PHE A 1 288 ? -41.407 -7.554 21.591 1.00 83.44 288 PHE A C 1
ATOM 2442 O O . PHE A 1 288 ? -41.411 -7.943 22.756 1.00 83.44 288 PHE A O 1
ATOM 2449 N N . GLU A 1 289 ? -42.316 -6.689 21.133 1.00 82.06 289 GLU A N 1
ATOM 2450 C CA . GLU A 1 289 ? -43.302 -6.018 21.997 1.00 82.06 289 GLU A CA 1
ATOM 2451 C C . GLU A 1 289 ? -44.270 -7.003 22.671 1.00 82.06 289 GLU A C 1
ATOM 2453 O O . GLU A 1 289 ? -44.614 -6.835 23.842 1.00 82.06 289 GLU A O 1
ATOM 2458 N N . HIS A 1 290 ? -44.688 -8.045 21.950 1.00 80.19 290 HIS A N 1
ATOM 2459 C CA . HIS A 1 290 ? -45.739 -8.963 22.403 1.00 80.19 290 HIS A CA 1
ATOM 2460 C C . HIS A 1 290 ? -45.221 -10.301 22.936 1.00 80.19 290 HIS A C 1
ATOM 2462 O O . HIS A 1 290 ? -45.990 -11.075 23.502 1.00 80.19 290 HIS A O 1
ATOM 2468 N N . ASN A 1 291 ? -43.927 -10.579 22.782 1.00 83.44 291 ASN A N 1
ATOM 2469 C CA . ASN A 1 291 ? -43.345 -11.867 23.136 1.00 83.44 291 ASN A CA 1
ATOM 2470 C C . ASN A 1 291 ? -42.552 -11.788 24.441 1.00 83.44 291 ASN A C 1
ATOM 2472 O O . ASN A 1 291 ? -41.897 -10.790 24.743 1.00 83.44 291 ASN A O 1
ATOM 2476 N N . LYS A 1 292 ? -42.594 -12.877 25.215 1.00 88.00 292 LYS A N 1
ATOM 2477 C CA . LYS A 1 292 ? -41.730 -13.063 26.381 1.00 88.00 292 LYS A CA 1
ATOM 2478 C C . LYS A 1 292 ? -40.457 -13.783 25.955 1.00 88.00 292 LYS A C 1
ATOM 2480 O O . LYS A 1 292 ? -40.533 -14.874 25.397 1.00 88.00 292 LYS A O 1
ATOM 2485 N N . TYR A 1 293 ? -39.302 -13.209 26.275 1.00 87.25 293 TYR A N 1
ATOM 2486 C CA . TYR A 1 293 ? -38.004 -13.817 25.983 1.00 87.25 293 TYR A CA 1
ATOM 2487 C C . TYR A 1 293 ? -37.278 -14.185 27.265 1.00 87.25 293 TYR A C 1
ATOM 2489 O O . TYR A 1 293 ? -37.264 -13.413 28.225 1.00 87.25 293 TYR A O 1
ATOM 2497 N N . LYS A 1 294 ? -36.648 -15.359 27.252 1.00 92.19 294 LYS A N 1
ATOM 2498 C CA . LYS A 1 294 ? -35.753 -15.817 28.311 1.00 92.19 294 LYS A CA 1
ATOM 2499 C C . LYS A 1 294 ? -34.322 -15.835 27.796 1.00 92.19 294 LYS A C 1
ATOM 2501 O O . LYS A 1 294 ? -34.068 -16.360 26.715 1.00 92.19 294 LYS A O 1
ATOM 2506 N N . ILE A 1 295 ? -33.406 -15.261 28.565 1.00 92.81 295 ILE A N 1
ATOM 2507 C CA . ILE A 1 295 ? -31.975 -15.242 28.266 1.00 92.81 295 ILE A CA 1
ATOM 2508 C C . ILE A 1 295 ? -31.251 -15.921 29.423 1.00 92.81 295 ILE A C 1
ATOM 2510 O O . ILE A 1 295 ? -31.272 -15.416 30.541 1.00 92.81 295 ILE A O 1
ATOM 2514 N N . ALA A 1 296 ? -30.589 -17.041 29.149 1.00 94.69 296 ALA A N 1
ATOM 2515 C CA . ALA A 1 296 ? -29.709 -17.687 30.114 1.00 94.69 296 ALA A CA 1
ATOM 2516 C C . ALA A 1 296 ? -28.296 -17.093 30.014 1.00 94.69 296 ALA A C 1
ATOM 2518 O O . ALA A 1 296 ? -27.713 -17.045 28.929 1.00 94.69 296 ALA A O 1
ATOM 2519 N N . VAL A 1 297 ? -27.742 -16.648 31.141 1.00 93.81 297 VAL A N 1
ATOM 2520 C CA . VAL A 1 297 ? -26.382 -16.106 31.251 1.00 93.81 297 VAL A CA 1
ATOM 2521 C C . VAL A 1 297 ? -25.564 -17.019 32.147 1.00 93.81 297 VAL A C 1
ATOM 2523 O O . VAL A 1 297 ? -25.852 -17.144 33.331 1.00 93.81 297 VAL A O 1
ATOM 2526 N N . PHE A 1 298 ? -24.522 -17.630 31.591 1.00 93.25 298 PHE A N 1
ATOM 2527 C CA . PHE A 1 298 ? -23.624 -18.511 32.330 1.00 93.25 298 PHE A CA 1
ATOM 2528 C C . PHE A 1 298 ? -22.387 -17.735 32.785 1.00 93.25 298 PHE A C 1
ATOM 2530 O O . PHE A 1 298 ? -21.688 -17.154 31.954 1.00 93.25 298 PHE A O 1
ATOM 2537 N N . THR A 1 299 ? -22.088 -17.745 34.085 1.00 91.38 299 THR A N 1
ATOM 2538 C CA . THR A 1 299 ? -20.876 -17.119 34.637 1.00 91.38 299 THR A CA 1
ATOM 2539 C C . THR A 1 299 ? -20.148 -18.049 35.597 1.00 91.38 299 THR A C 1
ATOM 2541 O O . THR A 1 299 ? -20.795 -18.725 36.397 1.00 91.38 299 THR A O 1
ATOM 2544 N N . PRO A 1 300 ? -18.803 -18.057 35.595 1.00 91.44 300 PRO A N 1
ATOM 2545 C CA . PRO A 1 300 ? -18.075 -18.649 36.701 1.00 91.44 300 PRO A CA 1
ATOM 2546 C C . PRO A 1 300 ? -18.327 -17.843 37.986 1.00 91.44 300 PRO A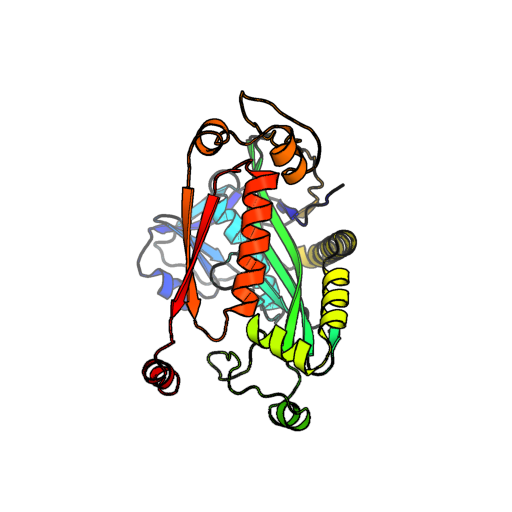 C 1
ATOM 2548 O O . PRO A 1 300 ? -18.440 -16.612 37.920 1.00 91.44 300 PRO A O 1
ATOM 2551 N N . SER A 1 301 ? -18.353 -18.516 39.141 1.00 88.00 301 SER A N 1
ATOM 2552 C CA . SER A 1 301 ? -18.590 -17.904 40.464 1.00 88.00 301 SER A CA 1
ATOM 2553 C C . SER A 1 301 ? -17.693 -16.685 40.732 1.00 88.00 301 SER A C 1
ATOM 2555 O O . SER A 1 301 ? -18.176 -15.623 41.121 1.00 88.00 301 SER A O 1
ATOM 2557 N N . ARG A 1 302 ? -16.405 -16.756 40.367 1.00 87.44 302 ARG A N 1
ATOM 2558 C CA . ARG A 1 302 ? -15.442 -15.638 40.499 1.00 87.44 302 ARG A CA 1
ATOM 2559 C C . ARG A 1 302 ? -15.827 -14.330 39.780 1.00 87.44 302 ARG A C 1
ATOM 2561 O O . ARG A 1 302 ? -15.289 -13.280 40.114 1.00 87.44 302 ARG A O 1
ATOM 2568 N N . ASN A 1 303 ? -16.709 -14.386 38.778 1.00 88.62 303 ASN A N 1
ATOM 2569 C CA . ASN A 1 303 ? -17.111 -13.239 37.953 1.00 88.62 303 ASN A CA 1
ATOM 2570 C C . ASN A 1 303 ? -18.575 -12.822 38.186 1.00 88.62 303 ASN A C 1
ATOM 2572 O O . ASN A 1 303 ? -19.122 -12.048 37.399 1.00 88.62 303 ASN A O 1
ATOM 2576 N N . GLU A 1 304 ? -19.238 -13.326 39.227 1.00 86.44 304 GLU A N 1
ATOM 2577 C CA . GLU A 1 304 ? -20.651 -13.030 39.487 1.00 86.44 304 GLU A CA 1
ATOM 2578 C C . GLU A 1 304 ? -20.916 -11.516 39.580 1.00 86.44 304 GLU A C 1
ATOM 2580 O O . GLU A 1 304 ? -21.808 -10.995 38.909 1.00 86.44 304 GLU A O 1
ATOM 2585 N N . GLY A 1 305 ? -20.077 -10.783 40.321 1.00 83.38 305 GLY A N 1
ATOM 2586 C CA . GLY A 1 305 ? -20.238 -9.338 40.512 1.00 83.38 305 GLY A CA 1
ATOM 2587 C C . GLY A 1 305 ? -20.135 -8.522 39.216 1.00 83.38 305 GLY A C 1
ATOM 2588 O O . GLY A 1 305 ? -20.955 -7.635 38.966 1.00 83.38 305 GLY A O 1
ATOM 2589 N N . SER A 1 306 ? -19.166 -8.835 38.348 1.00 88.75 306 SER A N 1
ATOM 2590 C CA . SER A 1 306 ? -19.023 -8.160 37.049 1.00 88.75 306 SER A CA 1
ATOM 2591 C C . SER A 1 306 ? -20.143 -8.551 36.079 1.00 88.75 306 SER A C 1
ATOM 2593 O O . SER A 1 306 ? -20.658 -7.695 35.354 1.00 88.75 306 SER A O 1
ATOM 2595 N N . THR A 1 307 ? -20.596 -9.806 36.131 1.00 91.31 307 THR A N 1
ATOM 2596 C CA . THR A 1 307 ? -21.733 -10.300 35.344 1.00 91.31 307 THR A CA 1
ATOM 2597 C C . THR A 1 307 ? -23.049 -9.643 35.755 1.00 91.31 307 THR A C 1
ATOM 2599 O O . THR A 1 307 ? -23.841 -9.279 34.888 1.00 91.31 307 THR A O 1
ATOM 2602 N N . GLY A 1 308 ? -23.273 -9.397 37.047 1.00 89.81 308 GLY A N 1
ATOM 2603 C CA . GLY A 1 308 ? -24.453 -8.671 37.523 1.00 89.81 308 GLY A CA 1
ATOM 2604 C C . GLY A 1 308 ? -24.551 -7.258 36.934 1.00 89.81 308 GLY A C 1
ATOM 2605 O O . GLY A 1 308 ? -25.612 -6.848 36.455 1.00 89.81 308 GLY A O 1
ATOM 2606 N N . SER A 1 309 ? -23.426 -6.532 36.882 1.00 91.00 309 SER A N 1
ATOM 2607 C CA . SER A 1 309 ? -23.363 -5.211 36.237 1.00 91.00 309 SER A CA 1
ATOM 2608 C C . SER A 1 309 ? -23.662 -5.290 34.736 1.00 91.00 309 SER A C 1
ATOM 2610 O O . SER A 1 309 ? -24.442 -4.487 34.213 1.00 91.00 309 SER A O 1
ATOM 2612 N N . PHE A 1 310 ? -23.107 -6.292 34.048 1.00 93.38 310 PHE A N 1
ATOM 2613 C CA . PHE A 1 310 ? -23.391 -6.549 32.638 1.00 93.38 310 PHE A CA 1
ATOM 2614 C C . PHE A 1 310 ? -24.880 -6.835 32.389 1.00 93.38 310 PHE A C 1
ATOM 2616 O O . PHE A 1 310 ? -25.475 -6.213 31.512 1.00 93.38 310 PHE A O 1
ATOM 2623 N N . ILE A 1 311 ? -25.507 -7.711 33.184 1.00 94.25 311 ILE A N 1
ATOM 2624 C CA . ILE A 1 311 ? -26.931 -8.061 33.058 1.00 94.25 311 ILE A CA 1
ATOM 2625 C C . ILE A 1 311 ? -27.815 -6.828 33.222 1.00 94.25 311 ILE A C 1
ATOM 2627 O O . ILE A 1 311 ? -28.756 -6.636 32.450 1.00 94.25 311 ILE A O 1
ATOM 2631 N N . LYS A 1 312 ? -27.501 -5.962 34.192 1.00 91.56 312 LYS A N 1
ATOM 2632 C CA . LYS A 1 312 ? -28.232 -4.707 34.393 1.00 91.56 312 LYS A CA 1
ATOM 2633 C C . LYS A 1 312 ? -28.168 -3.821 33.145 1.00 91.56 312 LYS A C 1
ATOM 2635 O O . LYS A 1 312 ? -29.214 -3.386 32.665 1.00 91.56 312 LYS A O 1
ATOM 2640 N N . HIS A 1 313 ? -26.972 -3.619 32.588 1.00 92.44 313 HIS A N 1
ATOM 2641 C CA . HIS A 1 313 ? -26.782 -2.829 31.367 1.00 92.44 313 HIS A CA 1
ATOM 2642 C C . HIS A 1 313 ? -27.466 -3.461 30.152 1.00 92.44 313 HIS A C 1
ATOM 2644 O O . HIS A 1 313 ? -28.093 -2.758 29.361 1.00 92.44 313 HIS A O 1
ATOM 2650 N N . LEU A 1 314 ? -27.386 -4.785 30.009 1.00 92.12 314 LEU A N 1
ATOM 2651 C CA . LEU A 1 314 ? -28.047 -5.519 28.936 1.00 92.12 314 LEU A CA 1
ATOM 2652 C C . LEU A 1 314 ? -29.564 -5.330 29.005 1.00 92.12 314 LEU A C 1
ATOM 2654 O O . LEU A 1 314 ? -30.184 -4.971 28.005 1.00 92.12 314 LEU A O 1
ATOM 2658 N N . LYS A 1 315 ? -30.157 -5.513 30.190 1.00 91.50 315 LYS A N 1
ATOM 2659 C CA . LYS A 1 315 ? -31.597 -5.343 30.409 1.00 91.50 315 LYS A CA 1
ATOM 2660 C C . LYS A 1 315 ? -32.044 -3.916 30.108 1.00 91.50 315 LYS A C 1
ATOM 2662 O O . LYS A 1 315 ? -33.056 -3.719 29.439 1.00 91.50 315 LYS A O 1
ATOM 2667 N N . GLU A 1 316 ? -31.284 -2.925 30.563 1.00 90.75 316 GLU A N 1
ATOM 2668 C CA . GLU A 1 316 ? -31.571 -1.517 30.293 1.00 90.75 316 GLU A CA 1
ATOM 2669 C C . GLU A 1 316 ? -31.486 -1.193 28.797 1.00 90.75 316 GLU A C 1
ATOM 2671 O O . GLU A 1 316 ? -32.375 -0.528 28.268 1.00 90.75 316 GLU A O 1
ATOM 2676 N N . ASN A 1 317 ? -30.480 -1.710 28.093 1.00 89.69 317 ASN A N 1
ATOM 2677 C CA . ASN A 1 317 ? -30.303 -1.496 26.659 1.00 89.69 317 ASN A CA 1
ATOM 2678 C C . ASN A 1 317 ? -31.424 -2.161 25.837 1.00 89.69 317 ASN A C 1
ATOM 2680 O O . ASN A 1 317 ? -32.044 -1.510 24.996 1.00 89.69 317 ASN A O 1
ATOM 2684 N N . LEU A 1 318 ? -31.759 -3.422 26.132 1.00 89.38 318 LEU A N 1
ATOM 2685 C CA . LEU A 1 318 ? -32.857 -4.144 25.475 1.00 89.38 318 LEU A CA 1
ATOM 2686 C C . LEU A 1 318 ? -34.205 -3.449 25.691 1.00 89.38 318 LEU A C 1
ATOM 2688 O O . LEU A 1 318 ? -34.979 -3.276 24.749 1.00 89.38 318 LEU A O 1
ATOM 2692 N N . LYS A 1 319 ? -34.453 -2.967 26.910 1.00 88.44 319 LYS A N 1
ATOM 2693 C CA . LYS A 1 319 ? -35.663 -2.210 27.224 1.00 88.44 319 LYS A CA 1
ATOM 2694 C C . LYS A 1 319 ? -35.696 -0.859 26.511 1.00 88.44 319 LYS A C 1
ATOM 2696 O O . LYS A 1 319 ? -36.704 -0.493 25.922 1.00 88.44 319 LYS A O 1
ATOM 2701 N N . THR A 1 320 ? -34.603 -0.106 26.574 1.00 88.12 320 THR A N 1
ATOM 2702 C CA . THR A 1 320 ? -34.584 1.304 26.167 1.00 88.12 320 THR A CA 1
ATOM 2703 C C . THR A 1 320 ? -34.461 1.475 24.660 1.00 88.12 320 THR A C 1
ATOM 2705 O O . THR A 1 320 ? -35.111 2.350 24.098 1.00 88.12 320 THR A O 1
ATOM 2708 N N . ASN A 1 321 ? -33.637 0.658 24.004 1.00 86.12 321 ASN A N 1
ATOM 2709 C CA . ASN A 1 321 ? -33.345 0.805 22.580 1.00 86.12 321 ASN A CA 1
ATOM 2710 C C . ASN A 1 321 ? -34.184 -0.144 21.720 1.00 86.12 321 ASN A C 1
ATOM 2712 O O . ASN A 1 321 ? -34.645 0.244 20.651 1.00 86.12 321 ASN A O 1
ATOM 2716 N N . PHE A 1 322 ? -34.422 -1.370 22.189 1.00 84.69 322 PHE A N 1
ATOM 2717 C CA . PHE A 1 322 ? -35.177 -2.374 21.434 1.00 84.69 322 PHE A CA 1
ATOM 2718 C C . PHE A 1 322 ? -36.642 -2.476 21.861 1.00 84.69 322 PHE A C 1
ATOM 2720 O O . PHE A 1 322 ? -37.403 -3.205 21.230 1.00 84.69 322 PHE A O 1
ATOM 2727 N N . HIS A 1 323 ? -37.045 -1.727 22.897 1.00 86.56 323 HIS A N 1
ATOM 2728 C CA . HIS A 1 323 ? -38.395 -1.743 23.476 1.00 86.56 323 HIS A CA 1
ATOM 2729 C C . HIS A 1 323 ? -38.858 -3.142 23.898 1.00 86.56 323 HIS A C 1
ATOM 2731 O O . HIS A 1 323 ? -40.052 -3.422 23.988 1.00 86.56 323 HIS A O 1
ATOM 2737 N N . ALA A 1 324 ? -37.905 -4.026 24.186 1.00 88.38 324 ALA A N 1
ATOM 2738 C CA . ALA A 1 324 ? -38.173 -5.382 24.619 1.00 88.38 324 ALA A CA 1
ATOM 2739 C C . ALA A 1 324 ? -38.408 -5.378 26.136 1.00 88.38 324 ALA A C 1
ATOM 2741 O O . ALA A 1 324 ? -37.499 -5.580 26.941 1.00 88.38 324 ALA A O 1
ATOM 2742 N N . ASN A 1 325 ? -39.643 -5.066 26.533 1.00 84.31 325 ASN A N 1
ATOM 2743 C CA . ASN A 1 325 ? -40.015 -4.894 27.940 1.00 84.31 325 ASN A CA 1
ATOM 2744 C C . ASN A 1 325 ? -40.175 -6.224 28.694 1.00 84.31 325 ASN A C 1
ATOM 2746 O O . ASN A 1 325 ? -40.056 -6.247 29.918 1.00 84.31 325 ASN A O 1
ATOM 2750 N N . ASN A 1 326 ? -40.433 -7.321 27.978 1.00 88.38 326 ASN A N 1
ATOM 2751 C CA . ASN A 1 326 ? -40.769 -8.619 28.557 1.00 88.38 326 ASN A CA 1
ATOM 2752 C C . ASN A 1 326 ? -39.600 -9.616 28.456 1.00 88.38 326 ASN A C 1
ATOM 2754 O O . ASN A 1 326 ? -39.701 -10.667 27.820 1.00 88.38 326 ASN A O 1
ATOM 2758 N N . ILE A 1 327 ? -38.464 -9.248 29.059 1.00 88.88 327 ILE A N 1
ATOM 2759 C CA . ILE A 1 327 ? -37.251 -10.076 29.104 1.00 88.88 327 ILE A CA 1
ATOM 2760 C C . ILE A 1 327 ? -36.984 -10.564 30.528 1.00 88.88 327 ILE A C 1
ATOM 2762 O O . ILE A 1 327 ? -36.831 -9.772 31.464 1.00 88.88 327 ILE A O 1
ATOM 2766 N N . GLU A 1 328 ? -36.869 -11.879 30.657 1.00 91.00 328 GLU A N 1
ATOM 2767 C CA . GLU A 1 328 ? -36.401 -12.591 31.842 1.00 91.00 328 GLU A CA 1
ATOM 2768 C C . GLU A 1 328 ? -34.953 -13.027 31.595 1.00 91.00 328 GLU A C 1
ATOM 2770 O O . GLU A 1 328 ? -34.633 -13.571 30.536 1.00 91.00 328 GLU A O 1
ATOM 2775 N N . ILE A 1 329 ? -34.062 -12.712 32.535 1.00 92.50 329 ILE A N 1
ATOM 2776 C CA . ILE A 1 329 ? -32.648 -13.079 32.445 1.00 92.50 329 ILE A CA 1
ATOM 2777 C C . ILE A 1 329 ? -32.340 -13.987 33.625 1.00 92.50 329 ILE A C 1
ATOM 2779 O O . ILE A 1 329 ? -32.417 -13.540 34.770 1.00 92.50 329 ILE A O 1
ATOM 2783 N N . ASP A 1 330 ? -31.976 -15.226 33.318 1.00 92.38 330 ASP A N 1
ATOM 2784 C CA . ASP A 1 330 ? -31.612 -16.250 34.288 1.00 92.38 330 ASP A CA 1
ATOM 2785 C C . ASP A 1 330 ? -30.087 -16.300 34.400 1.00 92.38 330 ASP A C 1
ATOM 2787 O O . ASP A 1 330 ? -29.387 -16.570 33.421 1.00 92.38 330 ASP A O 1
ATOM 2791 N N . LEU A 1 331 ? -29.562 -16.015 35.592 1.00 91.00 331 LEU A N 1
ATOM 2792 C CA . LEU A 1 331 ? -28.135 -16.126 35.879 1.00 91.00 331 LEU A CA 1
ATOM 2793 C C . LEU A 1 331 ? -27.824 -17.539 36.370 1.00 91.00 331 LEU A C 1
ATOM 2795 O O . LEU A 1 331 ? -28.295 -17.955 37.426 1.00 91.00 331 LEU A O 1
ATOM 2799 N N . ILE A 1 332 ? -27.008 -18.258 35.609 1.00 93.25 332 ILE A N 1
ATOM 2800 C CA . ILE A 1 332 ? -26.547 -19.605 35.926 1.00 93.25 332 ILE A CA 1
ATOM 2801 C C . ILE A 1 332 ? -25.080 -19.512 36.328 1.00 93.25 332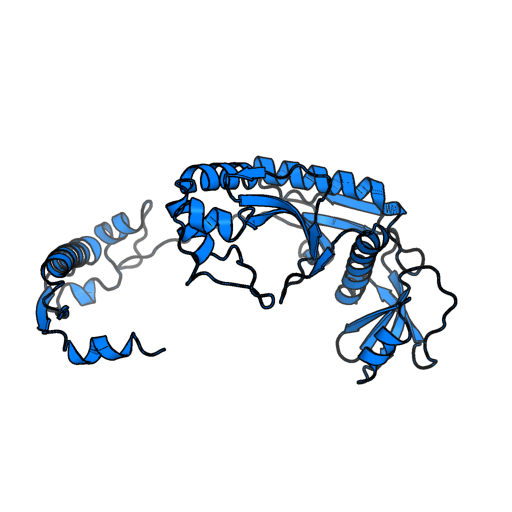 ILE A C 1
ATOM 2803 O O . ILE A 1 332 ? -24.204 -19.199 35.517 1.00 93.25 332 ILE A O 1
ATOM 2807 N N . ILE A 1 333 ? -24.818 -19.772 37.603 1.00 90.44 333 ILE A N 1
ATOM 2808 C CA . ILE A 1 333 ? -23.475 -19.734 38.171 1.00 90.44 333 ILE A CA 1
ATOM 2809 C C . ILE A 1 333 ? -22.900 -21.144 38.126 1.00 90.44 333 ILE A C 1
ATOM 2811 O O . ILE A 1 333 ? -23.557 -22.097 38.544 1.00 90.44 333 ILE A O 1
ATOM 2815 N N . PHE A 1 334 ? -21.676 -21.274 37.626 1.00 89.56 334 PHE A N 1
ATOM 2816 C CA . PHE A 1 334 ? -20.940 -22.530 37.673 1.00 89.56 334 PHE A CA 1
ATOM 2817 C C . PHE A 1 334 ? -19.611 -22.360 38.405 1.00 89.56 334 PHE A C 1
ATOM 2819 O O . PHE A 1 334 ? -18.929 -21.339 38.297 1.00 89.56 334 PHE A O 1
ATOM 2826 N N . GLU A 1 335 ? -19.235 -23.388 39.150 1.00 85.38 335 GLU A N 1
ATOM 2827 C CA . GLU A 1 335 ? -17.880 -23.537 39.664 1.00 85.38 335 GLU A CA 1
ATOM 2828 C C . GLU A 1 335 ? -16.982 -23.898 38.481 1.00 85.38 335 GLU A C 1
ATOM 2830 O O . GLU A 1 335 ? -17.275 -24.811 37.705 1.00 85.38 335 GLU A O 1
ATOM 2835 N N . ARG A 1 336 ? -15.904 -23.142 38.290 1.00 67.88 336 ARG A N 1
ATOM 2836 C CA . ARG A 1 336 ? -14.927 -23.485 37.261 1.00 67.88 336 ARG A CA 1
ATOM 2837 C C . ARG A 1 336 ? -14.096 -24.639 37.807 1.00 67.88 336 ARG A C 1
ATOM 2839 O O . ARG A 1 336 ? -13.468 -24.474 38.846 1.00 67.88 336 ARG A O 1
ATOM 2846 N N . ASP A 1 337 ? -14.090 -25.773 37.114 1.00 67.38 337 ASP A N 1
ATOM 2847 C CA . ASP A 1 337 ? -13.251 -26.903 37.501 1.00 67.38 337 ASP A CA 1
ATOM 2848 C C . ASP A 1 337 ? -11.773 -26.488 37.420 1.00 67.38 337 ASP A C 1
ATOM 2850 O O . ASP A 1 337 ? -11.230 -26.239 36.339 1.00 67.38 337 ASP A O 1
ATOM 2854 N N . THR A 1 338 ? -11.137 -26.345 38.580 1.00 60.34 338 THR A N 1
ATOM 2855 C CA . THR A 1 338 ? -9.736 -25.933 38.711 1.00 60.34 338 THR A CA 1
ATOM 2856 C C . THR A 1 338 ? -8.773 -26.986 38.165 1.00 60.34 338 THR A C 1
ATOM 2858 O O . THR A 1 338 ? -7.620 -26.658 37.885 1.00 60.34 338 THR A O 1
ATOM 2861 N N . SER A 1 339 ? -9.234 -28.220 37.920 1.00 57.38 339 SER A N 1
ATOM 2862 C CA . SER A 1 339 ? -8.439 -29.260 37.257 1.00 57.38 339 SER A CA 1
ATOM 2863 C C . SER A 1 339 ? -8.142 -28.952 35.781 1.00 57.38 339 SER A C 1
ATOM 2865 O O . SER A 1 339 ? -7.157 -29.447 35.236 1.00 57.38 339 SER A O 1
ATOM 2867 N N . LEU A 1 340 ? -8.926 -28.075 35.139 1.00 52.66 340 LEU A N 1
ATOM 2868 C CA . LEU A 1 340 ? -8.716 -27.647 33.750 1.00 52.66 340 LEU A CA 1
ATOM 2869 C C . LEU A 1 340 ? -7.751 -26.461 33.609 1.00 52.66 340 LEU A C 1
ATOM 2871 O O . LEU A 1 340 ? -7.267 -26.207 32.509 1.00 52.66 340 LEU A O 1
ATOM 2875 N N . ASP A 1 341 ? -7.430 -25.738 34.687 1.00 51.16 341 ASP A N 1
ATOM 2876 C CA . ASP A 1 341 ? -6.459 -24.634 34.623 1.00 51.16 341 ASP A CA 1
ATOM 2877 C C . ASP A 1 341 ? -4.995 -25.152 34.578 1.00 51.16 341 ASP A C 1
ATOM 2879 O O . ASP A 1 341 ? -4.103 -24.423 34.147 1.00 51.16 341 ASP A O 1
ATOM 2883 N N . PHE A 1 342 ? -4.753 -26.441 34.877 1.00 44.09 342 PHE A N 1
ATOM 2884 C CA . PHE A 1 342 ? -3.438 -27.105 34.777 1.00 44.09 342 PHE A CA 1
ATOM 2885 C C . PHE A 1 342 ? -2.955 -27.396 33.343 1.00 44.09 342 PHE A C 1
ATOM 2887 O O . PHE A 1 342 ? -1.807 -27.791 33.154 1.00 44.09 342 PHE A O 1
ATOM 2894 N N . THR A 1 343 ? -3.782 -27.191 32.311 1.00 45.66 343 THR A N 1
ATOM 2895 C CA . THR A 1 343 ? -3.372 -27.413 30.905 1.00 45.66 343 THR A CA 1
ATOM 2896 C C . THR A 1 343 ? -2.812 -26.169 30.210 1.00 45.66 343 THR A C 1
ATOM 2898 O O . THR A 1 343 ? -2.519 -26.223 29.018 1.00 45.66 343 THR A O 1
ATOM 2901 N N . LYS A 1 344 ? -2.614 -25.051 30.926 1.00 40.75 344 LYS A N 1
ATOM 2902 C CA . LYS A 1 344 ? -1.959 -23.852 30.368 1.00 40.75 344 LYS A CA 1
ATOM 2903 C C . LYS A 1 344 ? -0.468 -23.710 30.670 1.00 40.75 344 LYS A C 1
ATOM 2905 O O . LYS A 1 344 ? 0.174 -22.919 29.989 1.00 40.75 344 LYS A O 1
ATOM 2910 N N . ASP A 1 345 ? 0.078 -24.501 31.590 1.00 39.09 345 ASP A N 1
ATOM 2911 C CA . ASP A 1 345 ? 1.511 -24.480 31.932 1.00 39.09 345 ASP A CA 1
ATOM 2912 C C . ASP A 1 345 ? 2.323 -25.578 31.208 1.00 39.09 345 ASP A C 1
ATOM 2914 O O . ASP A 1 345 ? 3.458 -25.872 31.575 1.00 39.09 345 ASP A O 1
ATOM 2918 N N . LEU A 1 346 ? 1.752 -26.183 30.158 1.00 36.97 346 LEU A N 1
ATOM 2919 C CA . LEU A 1 346 ? 2.377 -27.226 29.335 1.00 36.97 346 LEU A CA 1
ATOM 2920 C C . LEU A 1 346 ? 2.136 -27.000 27.827 1.00 36.97 346 LEU A C 1
ATOM 2922 O O . LEU A 1 346 ? 1.677 -27.913 27.150 1.00 36.97 346 LEU A O 1
ATOM 2926 N N . VAL A 1 347 ? 2.431 -25.803 27.295 1.00 33.84 347 VAL A N 1
ATOM 2927 C CA . VAL A 1 347 ? 2.806 -25.591 25.873 1.00 33.84 347 VAL A CA 1
ATOM 2928 C C . VAL A 1 347 ? 3.787 -24.434 25.759 1.00 33.84 347 VAL A C 1
ATOM 2930 O O . VAL A 1 347 ? 3.427 -23.324 26.216 1.00 33.84 347 VAL A O 1
#

Secondary structure (DSSP, 8-state):
----SEEEEEES-SEEEEEEEE--TTHHHHHHH-TTEEEEEETTEEEEEESS---PPPPTT-EEEEEETTTSHHHHHHHHHHHHHHHHHHTT--EEEPTTSS-EEEE-TTSPPEEETTEEEEEEEEEEEEEEEETTTTEEEEEEEEEEEEEEEE---HHHHHHTT---TT--B-TTS-B---HHHHHHHHHHTT-HHHHHHHHHHHTSHHHHHHHHHHHHHHHHTTGGG---STT--EEEEEE-PSS-SS-PPP-PPPPPP-BGGGB---S-HHHHHHHH--TTHHHHHS--EEEEEEEEGGGHHHHHHHHHHHHHHHHHHH----EEEEEEEE---GGGGGGSS--

pLDDT: mean 89.69, std 10.03, range [33.84, 98.0]

Radius of gyration: 29.58 Å; chains: 1; bounding box: 71×49×71 Å

Foldseek 3Di:
DQFALKWFFAKPDQKFKWWKAFDDPCQVVCCVVPVQKDWDDDDRMIIIDGLDDDPDDDDPRIDIDMDGCFPPVVVVLVLVVSLVVSLCVVVVWDWDDDPPDQKIKTFPQVDDWDDDVQKIWTKIKIKGWDWDAFPLVRGITTMMRIWIGTAMDGPDDPVRCVVLVQDCPPADADPVRHGHCDPVVVVSVCVSVVCPVVVVVVVCVCPDSVNGVVRSVVVQVVVQVCQVVRDGHPPMGRPHTHGCDPPDSRHHDDDDDDDWDAAAPRDTDDDDPQVCLQVRPHVCLVVQQPDAEEAEDEDEPVCVVVVVVVVVVVQCSCCRRHVNPRYHYHYHYDHDPPVVVVVPVPD

Sequence (347 aa):
MPALNIAEIQTNKENVKVFKTAYTDKLSNYRNDYSDYSFYRFDNEIFAWNLYQTQIKLPQEFNTVVISKKEQTLVFKEILEQGIVHFFISKNQDIYRRKYSSIWCVNLSRDNKILLNGLSLNPQMEFQINPLYSTQQDSQVISISIRKTYKPVFTFSDSEFKTNNIDTRNWDKNDKEQLIFSSKNRKCFLDATNQADVYQKKISQIYNLQQEYKEFSRLLEAFQHYLSEIFLPDDLIITDFYFSNLPNLYFKDILINKPNYYFLNNRTGSGYYNKQLKELKPYSFSIFEHNKYKIAVFTPSRNEGSTGSFIKHLKENLKTNFHANNIEIDLIIFERDTSLDFTKDLV